Protein AF-0000000076868049 (afdb_homodimer)

InterPro domains:
  IPR003154 S1/P1 nuclease [PF02265] (2-146)
  IPR003154 S1/P1 nuclease [PTHR33146] (1-145)
  IPR003154 S1/P1 nuclease [cd11010] (1-143)
  IPR008947 Phospholipase C/P1 nuclease domain superfamily [G3DSA:1.10.575.10] (1-148)
  IPR008947 Phospholipase C/P1 nuclease domain superfamily [SSF48537] (2-146)

Foldseek 3Di:
DVVVVLVVCVVCVVVPVVVPPDDPVVVVVSVVVVLVQLLQCLNVHDPPCPSQQVQWEAEVPDTDTLNCCVVPVLVCVCCVPPPVVDVVVVVVVVVCCCCPHPVVPCVVQVVDPDSVCSVVVVSVVSSVVSVVPSCPPGGRYYYDYSPDPPPDDDD/DVVVVLVVCVVCVVVPVVVVPDDPVVVVVSVVVVLVQLLQCLNVHDPPCPSFQVQWEAEVPHTDTLNCCVVPVLVCVCCCPPPVVDVVVVVVVVVCCCCPHPVVPCVVQVVDPDSVCSVVVVSVVSSVVSVVPSCPPGGRYYYDYSPDPPPDDDD

Nearest PDB structures (foldseek):
  4jdg-assembly1_A  TM=6.218E-01  e=7.311E-15  Solanum lycopersicum
  3sng-assembly1_A  TM=6.279E-01  e=4.151E-14  Solanum lycopersicum
  3w52-assembly1_A  TM=6.385E-01  e=6.178E-11  Arabidopsis thaliana
  4cxv-assembly2_B  TM=6.343E-01  e=5.480E-11  Arabidopsis thaliana
  4cxv-assembly1_A  TM=6.305E-01  e=8.848E-11  Arabidopsis thaliana

Structure (mmCIF, N/CA/C/O backbone):
data_AF-0000000076868049-model_v1
#
loop_
_entity.id
_entity.type
_entity.pdbx_description
1 polymer 'Aspergillus nuclease S1'
#
loop_
_atom_site.group_PDB
_atom_site.id
_atom_site.type_symbol
_atom_site.label_atom_id
_atom_site.label_alt_id
_atom_site.label_comp_id
_atom_site.label_asym_id
_atom_site.label_entity_id
_atom_site.label_seq_id
_atom_site.pdbx_PDB_ins_code
_atom_site.Cartn_x
_atom_site.Cartn_y
_atom_site.Cartn_z
_atom_site.occupancy
_atom_site.B_iso_or_equiv
_atom_site.auth_seq_id
_atom_site.auth_comp_id
_atom_site.auth_asym_id
_atom_site.auth_atom_id
_atom_site.pdbx_PDB_model_num
ATOM 1 N N . GLY A 1 1 ? 1.698 -14.812 -15.391 1 77.38 1 GLY A N 1
ATOM 2 C CA . GLY A 1 1 ? 1.196 -13.453 -15.312 1 77.38 1 GLY A CA 1
ATOM 3 C C . GLY A 1 1 ? 1.756 -12.68 -14.133 1 77.38 1 GLY A C 1
ATOM 4 O O . GLY A 1 1 ? 2.658 -13.156 -13.438 1 77.38 1 GLY A O 1
ATOM 5 N N . ALA A 1 2 ? 1.356 -11.445 -14.039 1 80.62 2 ALA A N 1
ATOM 6 C CA . ALA A 1 2 ? 1.911 -10.516 -13.055 1 80.62 2 ALA A CA 1
ATOM 7 C C . ALA A 1 2 ? 1.686 -11.023 -11.633 1 80.62 2 ALA A C 1
ATOM 9 O O . ALA A 1 2 ? 2.572 -10.922 -10.789 1 80.62 2 ALA A O 1
ATOM 10 N N . VAL A 1 3 ? 0.574 -11.672 -11.445 1 86.12 3 VAL A N 1
ATOM 11 C CA . VAL A 1 3 ? 0.254 -12.172 -10.109 1 86.12 3 VAL A CA 1
ATOM 12 C C . VAL A 1 3 ? 1.229 -13.281 -9.727 1 86.12 3 VAL A C 1
ATOM 14 O O . VAL A 1 3 ? 1.782 -13.273 -8.625 1 86.12 3 VAL A O 1
ATOM 17 N N . ALA A 1 4 ? 1.391 -14.188 -10.609 1 83.88 4 ALA A N 1
ATOM 18 C CA . ALA A 1 4 ? 2.322 -15.281 -10.344 1 83.88 4 ALA A CA 1
ATOM 19 C C . ALA A 1 4 ? 3.738 -14.758 -10.125 1 83.88 4 ALA A C 1
ATOM 21 O O . ALA A 1 4 ? 4.441 -15.211 -9.219 1 83.88 4 ALA A O 1
ATOM 22 N N . ASN A 1 5 ? 4.129 -13.773 -10.938 1 80.94 5 ASN A N 1
ATOM 23 C CA . ASN A 1 5 ? 5.457 -13.188 -10.82 1 80.94 5 ASN A CA 1
ATOM 24 C C . ASN A 1 5 ? 5.652 -12.492 -9.477 1 80.94 5 ASN A C 1
ATOM 26 O O . ASN A 1 5 ? 6.688 -12.664 -8.828 1 80.94 5 ASN A O 1
ATOM 30 N N . PHE A 1 6 ? 4.664 -11.75 -9.039 1 84.25 6 PHE A N 1
ATOM 31 C CA . PHE A 1 6 ? 4.73 -11.055 -7.758 1 84.25 6 PHE A CA 1
ATOM 32 C C . PHE A 1 6 ? 4.777 -12.047 -6.602 1 84.25 6 PHE A C 1
ATOM 34 O O . PHE A 1 6 ? 5.531 -11.859 -5.645 1 84.25 6 PHE A O 1
ATOM 41 N N . THR A 1 7 ? 3.939 -13.047 -6.695 1 83.62 7 THR A N 1
ATOM 42 C CA . THR A 1 7 ? 3.93 -14.062 -5.648 1 83.62 7 THR A CA 1
ATOM 43 C C . THR A 1 7 ? 5.301 -14.727 -5.527 1 83.62 7 THR A C 1
ATOM 45 O O . THR A 1 7 ? 5.832 -14.859 -4.426 1 83.62 7 THR A O 1
ATOM 48 N N . SER A 1 8 ? 5.883 -15.039 -6.66 1 82.19 8 SER A N 1
ATOM 49 C CA . SER A 1 8 ? 7.199 -15.672 -6.68 1 82.19 8 SER A CA 1
ATOM 50 C C . SER A 1 8 ? 8.266 -14.75 -6.102 1 82.19 8 SER A C 1
ATOM 52 O O . SER A 1 8 ? 9.125 -15.195 -5.328 1 82.19 8 SER A O 1
ATOM 54 N N . GLN A 1 9 ? 8.211 -13.477 -6.445 1 79.06 9 GLN A N 1
ATOM 55 C CA . GLN A 1 9 ? 9.188 -12.516 -5.953 1 79.06 9 GLN A CA 1
ATOM 56 C C . GLN A 1 9 ? 9.102 -12.383 -4.434 1 79.06 9 GLN A C 1
ATOM 58 O O . GLN A 1 9 ? 10.133 -12.336 -3.754 1 79.06 9 GLN A O 1
ATOM 63 N N . LEU A 1 10 ? 7.91 -12.305 -3.953 1 80.19 10 LEU A N 1
ATOM 64 C CA . LEU A 1 10 ? 7.75 -12.172 -2.51 1 80.19 10 LEU A CA 1
ATOM 65 C C . LEU A 1 10 ? 8.172 -13.445 -1.792 1 80.19 10 LEU A C 1
ATOM 67 O O . LEU A 1 10 ? 8.766 -13.391 -0.715 1 80.19 10 LEU A O 1
ATOM 71 N N . MET A 1 11 ? 7.938 -14.547 -2.43 1 80.19 11 MET A N 1
ATOM 72 C CA . MET A 1 11 ? 8.305 -15.836 -1.848 1 80.19 11 MET A CA 1
ATOM 73 C C . MET A 1 11 ? 9.828 -15.984 -1.777 1 80.19 11 MET A C 1
ATOM 75 O O . MET A 1 11 ? 10.352 -16.609 -0.86 1 80.19 11 MET A O 1
ATOM 79 N N . HIS A 1 12 ? 10.57 -15.227 -2.688 1 74.56 12 HIS A N 1
ATOM 80 C CA . HIS A 1 12 ? 12.008 -15.422 -2.797 1 74.56 12 HIS A CA 1
ATOM 81 C C . HIS A 1 12 ? 12.766 -14.125 -2.506 1 74.56 12 HIS A C 1
ATOM 83 O O . HIS A 1 12 ? 13.891 -13.938 -2.979 1 74.56 12 HIS A O 1
ATOM 89 N N . TYR A 1 13 ? 12.062 -13.227 -1.903 1 70.19 13 TYR A N 1
ATOM 90 C CA . TYR A 1 13 ? 12.609 -11.883 -1.758 1 70.19 13 TYR A CA 1
ATOM 91 C C . TYR A 1 13 ? 13.891 -11.906 -0.933 1 70.19 13 TYR A C 1
ATOM 93 O O . TYR A 1 13 ? 14.711 -10.984 -1.026 1 70.19 13 TYR A O 1
ATOM 101 N N . LYS A 1 14 ? 14.148 -12.867 -0.088 1 62.66 14 LYS A N 1
ATOM 102 C CA . LYS A 1 14 ? 15.367 -13.008 0.699 1 62.66 14 LYS A CA 1
ATOM 103 C C . LYS A 1 14 ? 16.562 -13.328 -0.194 1 62.66 14 LYS A C 1
ATOM 105 O O . LYS A 1 14 ? 17.719 -13.109 0.195 1 62.66 14 LYS A O 1
ATOM 110 N N . GLN A 1 15 ? 16.234 -14.07 -1.176 1 59.06 15 GLN A N 1
ATOM 111 C CA . GLN A 1 15 ? 17.328 -14.508 -2.029 1 59.06 15 GLN A CA 1
ATOM 112 C C . GLN A 1 15 ? 17.859 -13.352 -2.871 1 59.06 15 GLN A C 1
ATOM 114 O O . GLN A 1 15 ? 18.953 -13.438 -3.438 1 59.06 15 GLN A O 1
ATOM 119 N N . GLY A 1 16 ? 17.844 -12.203 -2.291 1 48.66 16 GLY A N 1
ATOM 120 C CA . GLY A 1 16 ? 18.312 -11.102 -3.107 1 48.66 16 GLY A CA 1
ATOM 121 C C . GLY A 1 16 ? 17.844 -11.172 -4.547 1 48.66 16 GLY A C 1
ATOM 122 O O . GLY A 1 16 ? 17.438 -12.234 -5.02 1 48.66 16 GLY A O 1
ATOM 123 N N . SER A 1 17 ? 17.031 -10.258 -4.945 1 46.34 17 SER A N 1
ATOM 124 C CA . SER A 1 17 ? 16.797 -10.352 -6.383 1 46.34 17 SER A CA 1
ATOM 125 C C . SER A 1 17 ? 18.047 -10.867 -7.109 1 46.34 17 SER A C 1
ATOM 127 O O . SER A 1 17 ? 18.891 -10.078 -7.535 1 46.34 17 SER A O 1
ATOM 129 N N . ALA A 1 18 ? 18.75 -11.656 -6.438 1 40.5 18 ALA A N 1
ATOM 130 C CA . ALA A 1 18 ? 19.844 -12.148 -7.277 1 40.5 18 ALA A CA 1
ATOM 131 C C . ALA A 1 18 ? 19.359 -12.461 -8.688 1 40.5 18 ALA A C 1
ATOM 133 O O . ALA A 1 18 ? 20.156 -12.664 -9.602 1 40.5 18 ALA A O 1
ATOM 134 N N . ASP A 1 19 ? 18.156 -12.898 -8.602 1 44.03 19 ASP A N 1
ATOM 135 C CA . ASP A 1 19 ? 17.844 -13.133 -10.008 1 44.03 19 ASP A CA 1
ATOM 136 C C . ASP A 1 19 ? 17.797 -11.82 -10.781 1 44.03 19 ASP A C 1
ATOM 138 O O . ASP A 1 19 ? 16.984 -10.938 -10.477 1 44.03 19 ASP A O 1
ATOM 142 N N . ARG A 1 20 ? 18.969 -11.391 -11.086 1 47.56 20 ARG A N 1
ATOM 143 C CA . ARG A 1 20 ? 19.328 -10.344 -12.031 1 47.56 20 ARG A CA 1
ATOM 144 C C . ARG A 1 20 ? 18.188 -10.086 -13.008 1 47.56 20 ARG A C 1
ATOM 146 O O . ARG A 1 20 ? 18.25 -9.164 -13.828 1 47.56 20 ARG A O 1
ATOM 153 N N . LYS A 1 21 ? 17.219 -11.078 -12.969 1 51.47 21 LYS A N 1
ATOM 154 C CA . LYS A 1 21 ? 16.312 -10.922 -14.109 1 51.47 21 LYS A CA 1
ATOM 155 C C . LYS A 1 21 ? 15.391 -9.727 -13.93 1 51.47 21 LYS A C 1
ATOM 157 O O . LYS A 1 21 ? 14.898 -9.156 -14.906 1 51.47 21 LYS A O 1
ATOM 162 N N . TYR A 1 22 ? 15.219 -9.227 -12.516 1 56.88 22 TYR A N 1
ATOM 163 C CA . TYR A 1 22 ? 14.391 -8.031 -12.453 1 56.88 22 TYR A CA 1
ATOM 164 C C . TYR A 1 22 ? 15.258 -6.773 -12.406 1 56.88 22 TYR A C 1
ATOM 166 O O . TYR A 1 22 ? 16.328 -6.773 -11.805 1 56.88 22 TYR A O 1
ATOM 174 N N . ASN A 1 23 ? 14.797 -5.922 -13.227 1 70.81 23 ASN A N 1
ATOM 175 C CA . ASN A 1 23 ? 15.484 -4.637 -13.195 1 70.81 23 ASN A CA 1
ATOM 176 C C . ASN A 1 23 ? 15.078 -3.811 -11.984 1 70.81 23 ASN A C 1
ATOM 178 O O . ASN A 1 23 ? 14.211 -4.223 -11.211 1 70.81 23 ASN A O 1
ATOM 182 N N . LEU A 1 24 ? 15.758 -2.865 -11.641 1 72 24 LEU A N 1
ATOM 183 C CA . LEU A 1 24 ? 15.602 -1.993 -10.477 1 72 24 LEU A CA 1
ATOM 184 C C . LEU A 1 24 ? 14.188 -1.438 -10.406 1 72 24 LEU A C 1
ATOM 186 O O . LEU A 1 24 ? 13.609 -1.323 -9.32 1 72 24 LEU A O 1
ATOM 190 N N . THR A 1 25 ? 13.602 -1.256 -11.523 1 79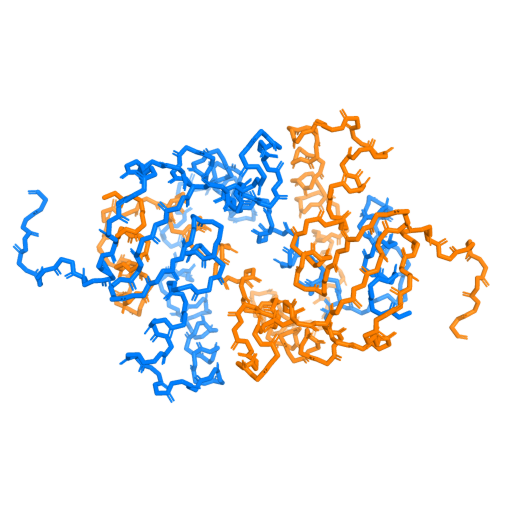.62 25 THR A N 1
ATOM 191 C CA . THR A 1 25 ? 12.234 -0.75 -11.586 1 79.62 25 THR A CA 1
ATOM 192 C C . THR A 1 25 ? 11.25 -1.779 -11.031 1 79.62 25 THR A C 1
ATOM 194 O O . THR A 1 25 ? 10.391 -1.446 -10.211 1 79.62 25 THR A O 1
ATOM 197 N N . GLU A 1 26 ? 11.445 -3.029 -11.383 1 80.94 26 GLU A N 1
ATOM 198 C CA . GLU A 1 26 ? 10.562 -4.094 -10.914 1 80.94 26 GLU A CA 1
ATOM 199 C C . GLU A 1 26 ? 10.766 -4.359 -9.422 1 80.94 26 GLU A C 1
ATOM 201 O O . GLU A 1 26 ? 9.805 -4.586 -8.688 1 80.94 26 GLU A O 1
ATOM 206 N N . ALA A 1 27 ? 11.984 -4.305 -9.062 1 76.62 27 ALA A N 1
ATOM 207 C CA . ALA A 1 27 ? 12.281 -4.512 -7.648 1 76.62 27 ALA A CA 1
ATOM 208 C C . ALA A 1 27 ? 11.625 -3.439 -6.785 1 76.62 27 ALA A C 1
ATOM 210 O O . ALA A 1 27 ? 11.047 -3.744 -5.738 1 76.62 27 ALA A O 1
ATOM 211 N N . LEU A 1 28 ? 11.672 -2.219 -7.199 1 79.88 28 LEU A N 1
ATOM 212 C CA . LEU A 1 28 ? 11.102 -1.124 -6.422 1 79.88 28 LEU A CA 1
ATOM 213 C C . LEU A 1 28 ? 9.578 -1.155 -6.484 1 79.88 28 LEU A C 1
ATOM 215 O O . LEU A 1 28 ? 8.906 -0.769 -5.523 1 79.88 28 LEU A O 1
ATOM 219 N N . LEU A 1 29 ? 9.078 -1.67 -7.59 1 85.19 29 LEU A N 1
ATOM 220 C CA . LEU A 1 29 ? 7.645 -1.909 -7.668 1 85.19 29 LEU A CA 1
ATOM 221 C C . LEU A 1 29 ? 7.199 -2.902 -6.598 1 85.19 29 LEU A C 1
ATOM 223 O O . LEU A 1 29 ? 6.262 -2.633 -5.848 1 85.19 29 LEU A O 1
ATOM 227 N N . PHE A 1 30 ? 7.891 -3.984 -6.539 1 83.19 30 PHE A N 1
ATOM 228 C CA . PHE A 1 30 ? 7.574 -5.031 -5.574 1 83.19 30 PHE A CA 1
ATOM 229 C C . PHE A 1 30 ? 7.719 -4.512 -4.148 1 83.19 30 PHE A C 1
ATOM 231 O O . PHE A 1 30 ? 6.82 -4.688 -3.324 1 83.19 30 PHE A O 1
ATOM 238 N N . LEU A 1 31 ? 8.805 -3.873 -3.908 1 80.62 31 LEU A N 1
ATOM 239 C CA . LEU A 1 31 ? 9.078 -3.361 -2.57 1 80.62 31 LEU A CA 1
ATOM 240 C C . LEU A 1 31 ? 8.031 -2.334 -2.156 1 80.62 31 LEU A C 1
ATOM 242 O O . LEU A 1 31 ? 7.508 -2.389 -1.04 1 80.62 31 LEU A O 1
ATOM 246 N N . SER A 1 32 ? 7.684 -1.418 -3.01 1 85.56 32 SER A N 1
ATOM 247 C CA . SER A 1 32 ? 6.715 -0.374 -2.691 1 85.56 32 SER A CA 1
ATOM 248 C C . SER A 1 32 ? 5.34 -0.966 -2.395 1 85.56 32 SER A C 1
ATOM 250 O O . SER A 1 32 ? 4.664 -0.535 -1.46 1 85.56 32 SER A O 1
ATOM 252 N N . HIS A 1 33 ? 4.961 -1.926 -3.168 1 90 33 HIS A N 1
ATOM 253 C CA . HIS A 1 33 ? 3.664 -2.555 -2.943 1 90 33 HIS A CA 1
ATOM 254 C C . HIS A 1 33 ? 3.621 -3.262 -1.594 1 90 33 HIS A C 1
ATOM 256 O O . HIS A 1 33 ? 2.691 -3.059 -0.811 1 90 33 HIS A O 1
ATOM 262 N N . PHE A 1 34 ? 4.602 -4.02 -1.271 1 87.06 34 PHE A N 1
ATOM 263 C CA . PHE A 1 34 ? 4.559 -4.84 -0.064 1 87.06 34 PHE A CA 1
ATOM 264 C C . PHE A 1 34 ? 4.766 -3.982 1.179 1 87.06 34 PHE A C 1
ATOM 266 O O . PHE A 1 34 ? 4.195 -4.266 2.236 1 87.06 34 PHE A O 1
ATOM 273 N N . MET A 1 35 ? 5.582 -2.914 1.033 1 85.44 35 MET A N 1
ATOM 274 C CA . MET A 1 35 ? 5.664 -1.947 2.123 1 85.44 35 MET A CA 1
ATOM 275 C C . MET A 1 35 ? 4.305 -1.311 2.387 1 85.44 35 MET A C 1
ATOM 277 O O . MET A 1 35 ? 3.936 -1.077 3.539 1 85.44 35 MET A O 1
ATOM 281 N N . GLY A 1 36 ? 3.633 -1 1.347 1 91.75 36 GLY A N 1
ATOM 282 C CA . GLY A 1 36 ? 2.273 -0.501 1.493 1 91.75 36 GLY A CA 1
ATOM 283 C C . GLY A 1 36 ? 1.357 -1.47 2.217 1 91.75 36 GLY A C 1
ATOM 284 O O . GLY A 1 36 ? 0.592 -1.069 3.096 1 91.75 36 GLY A O 1
ATOM 285 N N . ASP A 1 37 ? 1.435 -2.744 1.841 1 93 37 ASP A N 1
ATOM 286 C CA . ASP A 1 37 ? 0.602 -3.762 2.473 1 93 37 ASP A CA 1
ATOM 287 C C . ASP A 1 37 ? 0.896 -3.859 3.969 1 93 37 ASP A C 1
ATOM 289 O O . ASP A 1 37 ? -0.024 -3.967 4.781 1 93 37 ASP A O 1
ATOM 293 N N . ILE A 1 38 ? 2.107 -3.791 4.359 1 88.56 38 ILE A N 1
ATOM 294 C CA . ILE A 1 38 ? 2.521 -3.949 5.75 1 88.56 38 ILE A CA 1
ATOM 295 C C . ILE A 1 38 ? 2.053 -2.748 6.566 1 88.56 38 ILE A C 1
ATOM 297 O O . ILE A 1 38 ? 1.783 -2.871 7.766 1 88.56 38 ILE A O 1
ATOM 301 N N . HIS A 1 39 ? 1.932 -1.628 5.941 1 91.69 39 HIS A N 1
ATOM 302 C CA . HIS A 1 39 ? 1.493 -0.42 6.629 1 91.69 39 HIS A CA 1
ATOM 303 C C . HIS A 1 39 ? -0.025 -0.278 6.582 1 91.69 39 HIS A C 1
ATOM 305 O O . HIS A 1 39 ? -0.572 0.733 7.023 1 91.69 39 HIS A O 1
ATOM 311 N N . GLN A 1 40 ? -0.687 -1.251 5.996 1 93.75 40 GLN A N 1
ATOM 312 C CA . GLN A 1 40 ? -2.143 -1.355 6 1 93.75 40 GLN A CA 1
ATOM 313 C C . GLN A 1 40 ? -2.604 -2.6 6.754 1 93.75 40 GLN A C 1
ATOM 315 O O . GLN A 1 40 ? -2.797 -3.658 6.152 1 93.75 40 GLN A O 1
ATOM 320 N N . PRO A 1 41 ? -2.928 -2.477 8.039 1 91 41 PRO A N 1
ATOM 321 C CA . PRO A 1 41 ? -3.215 -3.65 8.867 1 91 41 PRO A CA 1
ATOM 322 C C . PRO A 1 41 ? -4.391 -4.473 8.336 1 91 41 PRO A C 1
ATOM 324 O O . PRO A 1 41 ? -4.449 -5.684 8.562 1 91 41 PRO A O 1
ATOM 327 N N . MET A 1 42 ? -5.234 -3.924 7.59 1 94.44 42 MET A N 1
ATOM 328 C CA . MET A 1 42 ? -6.375 -4.66 7.062 1 94.44 42 MET A CA 1
ATOM 329 C C . MET A 1 42 ? -5.938 -5.645 5.984 1 94.44 42 MET A C 1
ATOM 331 O O . MET A 1 42 ? -6.688 -6.555 5.629 1 94.44 42 MET A O 1
ATOM 335 N N . HIS A 1 43 ? -4.781 -5.438 5.43 1 95.62 43 HIS A N 1
ATOM 336 C CA . HIS A 1 43 ? -4.27 -6.375 4.438 1 95.62 43 HIS A CA 1
ATOM 337 C C . HIS A 1 43 ? -3.619 -7.586 5.102 1 95.62 43 HIS A C 1
ATOM 339 O O . HIS A 1 43 ? -3.641 -8.688 4.551 1 95.62 43 HIS A O 1
ATOM 345 N N . VAL A 1 44 ? -3.045 -7.367 6.234 1 89.5 44 VAL A N 1
ATOM 346 C CA . VAL A 1 44 ? -2.211 -8.406 6.82 1 89.5 44 VAL A CA 1
ATOM 347 C C . VAL A 1 44 ? -2.77 -8.812 8.188 1 89.5 44 VAL A C 1
ATOM 349 O O . VAL A 1 44 ? -2.246 -9.719 8.836 1 89.5 44 VAL A O 1
ATOM 352 N N . GLY A 1 45 ? -3.598 -8.094 8.727 1 74.38 45 GLY A N 1
ATOM 353 C CA . GLY A 1 45 ? -4.082 -8.242 10.086 1 74.38 45 GLY A CA 1
ATOM 354 C C . GLY A 1 45 ? -5.09 -9.367 10.242 1 74.38 45 GLY A C 1
ATOM 355 O O . GLY A 1 45 ? -5.02 -10.375 9.539 1 74.38 45 GLY A O 1
ATOM 356 N N . PHE A 1 46 ? -6.07 -9.078 11.188 1 66.06 46 PHE A N 1
ATOM 357 C CA . PHE A 1 46 ? -7.031 -9.969 11.836 1 66.06 46 PHE A CA 1
ATOM 358 C C . PHE A 1 46 ? -8.031 -10.516 10.82 1 66.06 46 PHE A C 1
ATOM 360 O O . PHE A 1 46 ? -8.602 -9.758 10.039 1 66.06 46 PHE A O 1
ATOM 367 N N . THR A 1 47 ? -7.957 -11.727 10.867 1 74.5 47 THR A N 1
ATOM 368 C CA . THR A 1 47 ? -8.867 -12.43 9.969 1 74.5 47 THR A CA 1
ATOM 369 C C . THR A 1 47 ? -10.289 -12.43 10.531 1 74.5 47 THR A C 1
ATOM 371 O O . THR A 1 47 ? -11.258 -12.578 9.781 1 74.5 47 THR A O 1
ATOM 374 N N . SER A 1 48 ? -10.438 -12.062 11.758 1 85.88 48 SER A N 1
ATOM 375 C CA . SER A 1 48 ? -11.742 -12.18 12.406 1 85.88 48 SER A CA 1
ATOM 376 C C . SER A 1 48 ? -12.742 -11.195 11.82 1 85.88 48 SER A C 1
ATOM 378 O O . SER A 1 48 ? -13.93 -11.5 11.703 1 85.88 48 SER A O 1
ATOM 380 N N . ASP A 1 49 ? -12.383 -10.086 11.43 1 91 49 ASP A N 1
ATOM 381 C CA . ASP A 1 49 ? -13.281 -9.102 10.844 1 91 49 ASP A CA 1
ATOM 382 C C . ASP A 1 49 ? -13.117 -9.031 9.328 1 91 49 ASP A C 1
ATOM 384 O O . ASP A 1 49 ? -13.508 -8.055 8.695 1 91 49 ASP A O 1
ATOM 388 N N . MET A 1 50 ? -12.477 -10.047 8.805 1 90.44 50 MET A N 1
ATOM 389 C CA . MET A 1 50 ? -12.242 -10.156 7.367 1 90.44 50 MET A CA 1
ATOM 390 C C . MET A 1 50 ? -11.406 -8.984 6.859 1 90.44 50 MET A C 1
ATOM 392 O O . MET A 1 50 ? -11.742 -8.367 5.848 1 90.44 50 MET A O 1
ATOM 396 N N . GLY A 1 51 ? -10.398 -8.57 7.66 1 92.31 51 GLY A N 1
ATOM 397 C CA . GLY A 1 51 ? -9.531 -7.465 7.281 1 92.31 51 GLY A CA 1
ATOM 398 C C . GLY A 1 51 ? -10.242 -6.125 7.273 1 92.31 51 GLY A C 1
ATOM 399 O O . GLY A 1 51 ? -10.008 -5.297 6.387 1 92.31 51 GLY A O 1
ATOM 400 N N . GLY A 1 52 ? -11.25 -5.949 8.164 1 94.62 52 GLY A N 1
ATOM 401 C CA . GLY A 1 52 ? -11.977 -4.695 8.242 1 94.62 52 GLY A CA 1
ATOM 402 C C . GLY A 1 52 ? -13.188 -4.645 7.332 1 94.62 52 GLY A C 1
ATOM 403 O O . GLY A 1 52 ? -13.938 -3.672 7.348 1 94.62 52 GLY A O 1
ATOM 404 N N . ASN A 1 53 ? -13.359 -5.707 6.469 1 94.81 53 ASN A N 1
ATOM 405 C CA . ASN A 1 53 ? -14.477 -5.715 5.531 1 94.81 53 ASN A CA 1
ATOM 406 C C . ASN A 1 53 ? -15.812 -5.824 6.258 1 94.81 53 ASN A C 1
ATOM 408 O O . ASN A 1 53 ? -16.859 -5.453 5.711 1 94.81 53 ASN A O 1
ATOM 412 N N . SER A 1 54 ? -15.812 -6.352 7.48 1 95.56 54 SER A N 1
ATOM 413 C CA . SER A 1 54 ? -17.062 -6.531 8.219 1 95.56 54 SER A CA 1
ATOM 414 C C . SER A 1 54 ? -17.344 -5.336 9.125 1 95.56 54 SER A C 1
ATOM 416 O O . SER A 1 54 ? -18.344 -5.32 9.852 1 95.56 54 SER A O 1
ATOM 418 N N . VAL A 1 55 ? -16.469 -4.395 9.195 1 95.81 55 VAL A N 1
ATOM 419 C CA . VAL A 1 55 ? -16.703 -3.139 9.898 1 95.81 55 VAL A CA 1
ATOM 420 C C . VAL A 1 55 ? -17.391 -2.146 8.961 1 95.81 55 VAL A C 1
ATOM 422 O O . VAL A 1 55 ? -16.719 -1.426 8.211 1 95.81 55 VAL A O 1
ATOM 425 N N . ASN A 1 56 ? -18.75 -2.17 9.07 1 97.62 56 ASN A N 1
ATOM 426 C CA . ASN A 1 56 ? -19.562 -1.356 8.164 1 97.62 56 ASN A CA 1
ATOM 427 C C . ASN A 1 56 ? -19.516 0.121 8.547 1 97.62 56 ASN A C 1
ATOM 429 O O . ASN A 1 56 ? -19.672 0.469 9.719 1 97.62 56 ASN A O 1
ATOM 433 N N . LEU A 1 57 ? -19.203 0.941 7.551 1 97 57 LEU A N 1
ATOM 434 C CA . LEU A 1 57 ? -19.109 2.385 7.727 1 97 57 LEU A CA 1
ATOM 435 C C . LEU A 1 57 ? -19.844 3.123 6.613 1 97 57 LEU A C 1
ATOM 437 O O . LEU A 1 57 ? -20.312 2.502 5.652 1 97 57 LEU A O 1
ATOM 441 N N . ARG A 1 58 ? -20.062 4.324 6.828 1 96.31 58 ARG A N 1
ATOM 442 C CA . ARG A 1 58 ? -20.453 5.258 5.777 1 96.31 58 ARG A CA 1
ATOM 443 C C . ARG A 1 58 ? -19.375 6.297 5.523 1 96.31 58 ARG A C 1
ATOM 445 O O . ARG A 1 58 ? -18.797 6.84 6.465 1 96.31 58 ARG A O 1
ATOM 452 N N . TRP A 1 59 ? -19 6.406 4.352 1 95.56 59 TRP A N 1
ATOM 453 C CA . TRP A 1 59 ? -18.125 7.477 3.9 1 95.56 59 TRP A CA 1
ATOM 454 C C . TRP A 1 59 ? -18.922 8.602 3.242 1 95.56 59 TRP A C 1
ATOM 456 O O . TRP A 1 59 ? -19.375 8.461 2.105 1 95.56 59 TRP A O 1
ATOM 466 N N . PHE A 1 60 ? -19.125 9.695 3.951 1 92.5 60 PHE A N 1
ATOM 467 C CA . PHE A 1 60 ? -20.094 10.734 3.592 1 92.5 60 PHE A CA 1
ATOM 468 C C . PHE A 1 60 ? -21.484 10.141 3.418 1 92.5 60 PHE A C 1
ATOM 470 O O . PHE A 1 60 ? -22.047 9.594 4.367 1 92.5 60 PHE A O 1
ATOM 477 N N . LYS A 1 61 ? -21.922 10.078 2.205 1 92.62 61 LYS A N 1
ATOM 478 C CA . LYS A 1 61 ? -23.328 9.727 2.014 1 92.62 61 LYS A CA 1
ATOM 479 C C . LYS A 1 61 ? -23.469 8.305 1.464 1 92.62 61 LYS A C 1
ATOM 481 O O . LYS A 1 61 ? -24.578 7.84 1.203 1 92.62 61 LYS A O 1
ATOM 486 N N . HIS A 1 62 ? -22.359 7.602 1.322 1 93.5 62 HIS A N 1
ATOM 487 C CA . HIS A 1 62 ? -22.516 6.27 0.753 1 93.5 62 HIS A CA 1
ATOM 488 C C . HIS A 1 62 ? -21.938 5.203 1.672 1 93.5 62 HIS A C 1
ATOM 490 O O . HIS A 1 62 ? -21.062 5.496 2.504 1 93.5 62 HIS A O 1
ATOM 496 N N . LYS A 1 63 ? -22.469 3.971 1.468 1 96.44 63 LYS A N 1
ATOM 497 C CA . LYS A 1 63 ? -22.031 2.824 2.258 1 96.44 63 LYS A CA 1
ATOM 498 C C . LYS A 1 63 ? -20.609 2.402 1.875 1 96.44 63 LYS A C 1
ATOM 500 O O . LYS A 1 63 ? -20.25 2.416 0.696 1 96.44 63 LYS A O 1
ATOM 505 N N . SER A 1 64 ? -19.875 2.061 2.947 1 96.12 64 SER A N 1
ATOM 506 C CA . SER A 1 64 ? -18.516 1.548 2.803 1 96.12 64 SER A CA 1
ATOM 507 C C . SER A 1 64 ? -18.141 0.629 3.963 1 96.12 64 SER A C 1
ATOM 509 O O . SER A 1 64 ? -19.016 0.101 4.648 1 96.12 64 SER A O 1
ATOM 511 N N . ASN A 1 65 ? -16.969 0.22 4.078 1 96.44 65 ASN A N 1
ATOM 512 C CA . ASN A 1 65 ? -16.406 -0.517 5.211 1 96.44 65 ASN A CA 1
ATOM 513 C C . ASN A 1 65 ? -14.977 -0.092 5.508 1 96.44 65 ASN A C 1
ATOM 515 O O . ASN A 1 65 ? -14.375 0.671 4.746 1 96.44 65 ASN A O 1
ATOM 519 N N . LEU A 1 66 ? -14.492 -0.479 6.605 1 95.88 66 LEU A N 1
ATOM 520 C CA . LEU A 1 66 ? -13.211 0.017 7.09 1 95.88 66 LEU A CA 1
ATOM 521 C C . LEU A 1 66 ? -12.094 -0.303 6.102 1 95.88 66 LEU A C 1
ATOM 523 O O . LEU A 1 66 ? -11.227 0.532 5.852 1 95.88 66 LEU A O 1
ATOM 527 N N . HIS A 1 67 ? -12.055 -1.503 5.508 1 96.62 67 HIS A N 1
ATOM 528 C CA . HIS A 1 67 ? -11.055 -1.879 4.516 1 96.62 67 HIS A CA 1
ATOM 529 C C . HIS A 1 67 ? -11.078 -0.938 3.318 1 96.62 67 HIS A C 1
ATOM 531 O O . HIS A 1 67 ? -10.055 -0.375 2.938 1 96.62 67 HIS A O 1
ATOM 537 N N . HIS A 1 68 ? -12.25 -0.666 2.814 1 95.75 68 HIS A N 1
ATOM 538 C CA . HIS A 1 68 ? -12.422 0.174 1.635 1 95.75 68 HIS A CA 1
ATOM 539 C C . HIS A 1 68 ? -12.086 1.63 1.94 1 95.75 68 HIS A C 1
ATOM 541 O O . HIS A 1 68 ? -11.586 2.35 1.075 1 95.75 68 HIS A O 1
ATOM 547 N N . VAL A 1 69 ? -12.383 2.051 3.127 1 95.19 69 VAL A N 1
ATOM 548 C CA . VAL A 1 69 ? -12.047 3.416 3.512 1 95.19 69 VAL A CA 1
ATOM 549 C C . VAL A 1 69 ? -10.547 3.637 3.367 1 95.19 69 VAL A C 1
ATOM 551 O O . VAL A 1 69 ? -10.109 4.59 2.715 1 95.19 69 VAL A O 1
ATOM 554 N N . TRP A 1 70 ? -9.742 2.705 3.875 1 95.25 70 TRP A N 1
ATOM 555 C CA . TRP A 1 70 ? -8.289 2.846 3.842 1 95.25 70 TRP A CA 1
ATOM 556 C C . TRP A 1 70 ? -7.75 2.607 2.436 1 95.25 70 TRP A C 1
ATOM 558 O O . TRP A 1 70 ? -6.797 3.264 2.008 1 95.25 70 TRP A O 1
ATOM 568 N N . ASP A 1 71 ? -8.406 1.773 1.689 1 96.06 71 ASP A N 1
ATOM 569 C CA . ASP A 1 71 ? -7.918 1.39 0.37 1 96.06 71 ASP A CA 1
ATOM 570 C C . ASP A 1 71 ? -8.242 2.459 -0.67 1 96.06 71 ASP A C 1
ATOM 572 O O . ASP A 1 71 ? -7.453 2.711 -1.58 1 96.06 71 ASP A O 1
ATOM 576 N N . ARG A 1 72 ? -9.477 3.016 -0.512 1 94.44 72 ARG A N 1
ATOM 577 C CA . ARG A 1 72 ? -9.969 3.73 -1.687 1 94.44 72 ARG A CA 1
ATOM 578 C C . ARG A 1 72 ? -10.57 5.074 -1.297 1 94.44 72 ARG A C 1
ATOM 580 O O . ARG A 1 72 ? -10.305 6.094 -1.938 1 94.44 72 ARG A O 1
ATOM 587 N N . GLU A 1 73 ? -11.375 5.102 -0.257 1 94.62 73 GLU A N 1
ATOM 588 C CA . GLU A 1 73 ? -12.172 6.293 0.008 1 94.62 73 GLU A CA 1
ATOM 589 C C . GLU A 1 73 ? -11.281 7.512 0.238 1 94.62 73 GLU A C 1
ATOM 591 O O . GLU A 1 73 ? -11.508 8.57 -0.353 1 94.62 73 GLU A O 1
ATOM 596 N N . ILE A 1 74 ? -10.289 7.379 1.038 1 92.44 74 ILE A N 1
ATOM 597 C CA . ILE A 1 74 ? -9.438 8.5 1.408 1 92.44 74 ILE A CA 1
ATOM 598 C C . ILE A 1 74 ? -8.711 9.023 0.172 1 92.44 74 ILE A C 1
ATOM 600 O O . ILE A 1 74 ? -8.82 10.203 -0.171 1 92.44 74 ILE A O 1
ATOM 604 N N . ILE A 1 75 ? -7.988 8.148 -0.524 1 92.12 75 ILE A N 1
ATOM 605 C CA . ILE A 1 75 ? -7.125 8.594 -1.612 1 92.12 75 ILE A CA 1
ATOM 606 C C . ILE A 1 75 ? -7.98 9.094 -2.777 1 92.12 75 ILE A C 1
ATOM 608 O O . ILE A 1 75 ? -7.621 10.062 -3.445 1 92.12 75 ILE A O 1
ATOM 612 N N . LEU A 1 76 ? -9.148 8.484 -3.072 1 92.38 76 LEU A N 1
ATOM 613 C CA . LEU A 1 76 ? -10 8.93 -4.164 1 92.38 76 LEU A CA 1
ATOM 614 C C . LEU A 1 76 ? -10.633 10.281 -3.848 1 92.38 76 LEU A C 1
ATOM 616 O O . LEU A 1 76 ? -10.844 11.094 -4.75 1 92.38 76 LEU A O 1
ATOM 620 N N . THR A 1 77 ? -10.961 10.492 -2.578 1 92.19 77 THR A N 1
ATOM 621 C CA . THR A 1 77 ? -11.461 11.805 -2.176 1 92.19 77 THR A CA 1
ATOM 622 C C . THR A 1 77 ? -10.398 12.875 -2.393 1 92.19 77 THR A C 1
ATOM 624 O O . THR A 1 77 ? -10.688 13.945 -2.943 1 92.19 77 THR A O 1
ATOM 627 N N . VAL A 1 78 ? -9.18 12.617 -2.012 1 89.81 78 VAL A N 1
ATOM 628 C CA . VAL A 1 78 ? -8.102 13.578 -2.174 1 89.81 78 VAL A CA 1
ATOM 629 C C . VAL A 1 78 ? -7.844 13.828 -3.66 1 89.81 78 VAL A C 1
ATOM 631 O O . VAL A 1 78 ? -7.672 14.969 -4.086 1 89.81 78 VAL A O 1
ATOM 634 N N . LEU A 1 79 ? -7.812 12.758 -4.465 1 90.69 79 LEU A N 1
ATOM 635 C CA . LEU A 1 79 ? -7.621 12.883 -5.906 1 90.69 79 LEU A CA 1
ATOM 636 C C . LEU A 1 79 ? -8.711 13.742 -6.527 1 90.69 79 LEU A C 1
ATOM 638 O O . LEU A 1 79 ? -8.422 14.594 -7.379 1 90.69 79 LEU A O 1
ATOM 642 N N . ALA A 1 80 ? -9.898 13.555 -6.113 1 91.62 80 ALA A N 1
ATOM 643 C CA . ALA A 1 80 ? -11.016 14.32 -6.652 1 91.62 80 ALA A CA 1
ATOM 644 C C . ALA A 1 80 ? -10.945 15.781 -6.215 1 91.62 80 ALA A C 1
ATOM 646 O O . ALA A 1 80 ? -11.094 16.688 -7.035 1 91.62 80 ALA A O 1
ATOM 647 N N . GLU A 1 81 ? -10.641 16.078 -5.008 1 91.06 81 GLU A N 1
ATOM 648 C CA . GLU A 1 81 ? -10.727 17.406 -4.43 1 91.06 81 GLU A CA 1
ATOM 649 C C . GLU A 1 81 ? -9.5 18.25 -4.801 1 91.06 81 GLU A C 1
ATOM 651 O O . GLU A 1 81 ? -9.609 19.453 -5.004 1 91.06 81 GLU A O 1
ATOM 656 N N . ARG A 1 82 ? -8.352 17.531 -4.926 1 91.25 82 ARG A N 1
ATOM 657 C CA . ARG A 1 82 ? -7.133 18.328 -5.043 1 91.25 82 ARG A CA 1
ATOM 658 C C . ARG A 1 82 ? -6.527 18.188 -6.438 1 91.25 82 ARG A C 1
ATOM 660 O O . ARG A 1 82 ? -5.754 19.047 -6.867 1 91.25 82 ARG A O 1
ATOM 667 N N . TYR A 1 83 ? -6.93 17.156 -7.129 1 91.5 83 TYR A N 1
ATOM 668 C CA . TYR A 1 83 ? -6.195 16.906 -8.367 1 91.5 83 TYR A CA 1
ATOM 669 C C . TYR A 1 83 ? -7.152 16.688 -9.531 1 91.5 83 TYR A C 1
ATOM 671 O O . TYR A 1 83 ? -6.738 16.266 -10.609 1 91.5 83 TYR A O 1
ATOM 679 N N . GLY A 1 84 ? -8.461 16.922 -9.359 1 92.31 84 GLY A N 1
ATOM 680 C CA . GLY A 1 84 ? -9.43 16.75 -10.43 1 92.31 84 GLY A CA 1
ATOM 681 C C . GLY A 1 84 ? -9.453 15.344 -10.992 1 92.31 84 GLY A C 1
ATOM 682 O O . GLY A 1 84 ? -9.57 15.164 -12.211 1 92.31 84 GLY A O 1
ATOM 683 N N . LYS A 1 85 ? -9.117 14.391 -10.141 1 89.38 85 LYS A N 1
ATOM 684 C CA . LYS A 1 85 ? -9.086 12.977 -10.492 1 89.38 85 LYS A CA 1
ATOM 685 C C . LYS A 1 85 ? -7.945 12.672 -11.461 1 89.38 85 LYS A C 1
ATOM 687 O O . LYS A 1 85 ? -7.996 11.695 -12.203 1 89.38 85 LYS A O 1
ATOM 692 N N . ASP A 1 86 ? -6.902 13.531 -11.461 1 90 86 ASP A N 1
ATOM 693 C CA . ASP A 1 86 ? -5.715 13.375 -12.297 1 90 86 ASP A CA 1
ATOM 694 C C . ASP A 1 86 ? -4.59 12.688 -11.531 1 90 86 ASP A C 1
ATOM 696 O O . ASP A 1 86 ? -3.82 13.344 -10.828 1 90 86 ASP A O 1
ATOM 700 N N . MET A 1 87 ? -4.438 11.414 -11.742 1 82.44 87 MET A N 1
ATOM 701 C CA . MET A 1 87 ? -3.439 10.617 -11.039 1 82.44 87 MET A CA 1
ATOM 702 C C . MET A 1 87 ? -2.029 11.055 -11.406 1 82.44 87 MET A C 1
ATOM 704 O O . MET A 1 87 ? -1.114 10.984 -10.586 1 82.44 87 MET A O 1
ATOM 708 N N . ALA A 1 88 ? -1.872 11.375 -12.648 1 84.06 88 ALA A N 1
ATOM 709 C CA . ALA A 1 88 ? -0.553 11.82 -13.094 1 84.06 88 ALA A CA 1
ATOM 710 C C . ALA A 1 88 ? -0.11 13.07 -12.344 1 84.06 88 ALA A C 1
ATOM 712 O O . ALA A 1 88 ? 1.05 13.18 -11.938 1 84.06 88 ALA A O 1
ATOM 713 N N . ALA A 1 89 ? -1.014 13.992 -12.164 1 88.62 89 ALA A N 1
ATOM 714 C CA . ALA A 1 89 ? -0.717 15.211 -11.414 1 88.62 89 ALA A CA 1
ATOM 715 C C . ALA A 1 89 ? -0.388 14.883 -9.961 1 88.62 89 ALA A C 1
ATOM 717 O O . ALA A 1 89 ? 0.549 15.445 -9.391 1 88.62 89 ALA A O 1
ATOM 718 N N . PHE A 1 90 ? -1.156 13.961 -9.352 1 85.44 90 PHE A N 1
ATOM 719 C CA . PHE A 1 90 ? -0.914 13.539 -7.98 1 85.44 90 PHE A CA 1
ATOM 720 C C . PHE A 1 90 ? 0.464 12.906 -7.844 1 85.44 90 PHE A C 1
ATOM 722 O O . PHE A 1 90 ? 1.227 13.25 -6.938 1 85.44 90 PHE A O 1
ATOM 729 N N . ARG A 1 91 ? 0.75 12.055 -8.719 1 81.69 91 ARG A N 1
ATOM 730 C CA . ARG A 1 91 ? 2.039 11.367 -8.695 1 81.69 91 ARG A CA 1
ATOM 731 C C . ARG A 1 91 ? 3.189 12.359 -8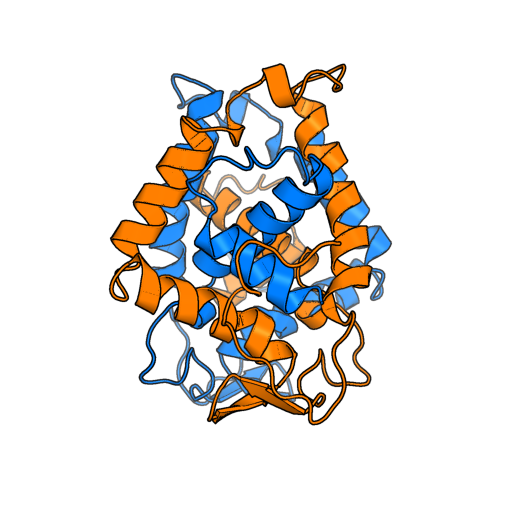.812 1 81.69 91 ARG A C 1
ATOM 733 O O . ARG A 1 91 ? 4.188 12.258 -8.102 1 81.69 91 ARG A O 1
ATOM 740 N N . LYS A 1 92 ? 3.086 13.258 -9.781 1 83.56 92 LYS A N 1
ATOM 741 C CA . LYS A 1 92 ? 4.113 14.273 -9.984 1 83.56 92 LYS A CA 1
ATOM 742 C C . LYS A 1 92 ? 4.34 15.086 -8.711 1 83.56 92 LYS A C 1
ATOM 744 O O . LYS A 1 92 ? 5.48 15.359 -8.336 1 83.56 92 LYS A O 1
ATOM 749 N N . ASP A 1 93 ? 3.32 15.43 -8.133 1 83.56 93 ASP A N 1
ATOM 750 C CA . ASP A 1 93 ? 3.406 16.203 -6.902 1 83.56 93 ASP A CA 1
ATOM 751 C C . ASP A 1 93 ? 4.055 15.391 -5.781 1 83.56 93 ASP A C 1
ATOM 753 O O . ASP A 1 93 ? 4.895 15.906 -5.039 1 83.56 93 ASP A O 1
ATOM 757 N N . LEU A 1 94 ? 3.643 14.195 -5.57 1 78.56 94 LEU A N 1
ATOM 758 C CA . LEU A 1 94 ? 4.223 13.32 -4.562 1 78.56 94 LEU A CA 1
ATOM 759 C C . LEU A 1 94 ? 5.723 13.148 -4.785 1 78.56 94 LEU A C 1
ATOM 761 O O . LEU A 1 94 ? 6.512 13.242 -3.844 1 78.56 94 LEU A O 1
ATOM 765 N N . GLN A 1 95 ? 6.074 12.93 -6.074 1 74.94 95 GLN A N 1
ATOM 766 C CA . GLN A 1 95 ? 7.484 12.797 -6.43 1 74.94 95 GLN A CA 1
ATOM 767 C C . GLN A 1 95 ? 8.258 14.062 -6.07 1 74.94 95 GLN A C 1
ATOM 769 O O . GLN A 1 95 ? 9.367 13.984 -5.539 1 74.94 95 GLN A O 1
ATOM 774 N N . HIS A 1 96 ? 7.68 15.18 -6.383 1 77.25 96 HIS A N 1
ATOM 775 C CA . HIS A 1 96 ? 8.312 16.453 -6.074 1 77.25 96 HIS A CA 1
ATOM 776 C C . HIS A 1 96 ? 8.492 16.625 -4.57 1 77.25 96 HIS A C 1
ATOM 778 O O . HIS A 1 96 ? 9.57 17.03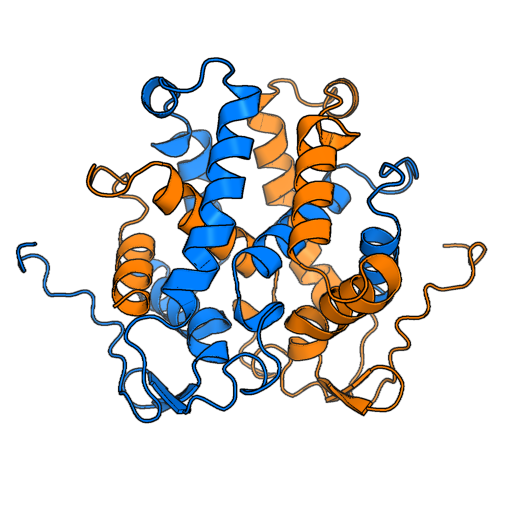1 -4.113 1 77.25 96 HIS A O 1
ATOM 784 N N . ASN A 1 97 ? 7.531 16.266 -3.803 1 72.81 97 ASN A N 1
ATOM 785 C CA . ASN A 1 97 ? 7.586 16.438 -2.354 1 72.81 97 ASN A CA 1
ATOM 786 C C . ASN A 1 97 ? 8.609 15.508 -1.718 1 72.81 97 ASN A C 1
ATOM 788 O O . ASN A 1 97 ? 9.297 15.891 -0.769 1 72.81 97 ASN A O 1
ATOM 792 N N . ILE A 1 98 ? 8.758 14.414 -2.238 1 67.81 98 ILE A N 1
ATOM 793 C CA . ILE A 1 98 ? 9.68 13.422 -1.692 1 67.81 98 ILE A CA 1
ATOM 794 C C . ILE A 1 98 ? 11.117 13.805 -2.041 1 67.81 98 ILE A C 1
ATOM 796 O O . ILE A 1 98 ? 12.031 13.609 -1.24 1 67.81 98 ILE A O 1
ATOM 800 N N . THR A 1 99 ? 11.336 14.414 -3.219 1 67.31 99 THR A N 1
ATOM 801 C CA . THR A 1 99 ? 12.695 14.656 -3.695 1 67.31 99 THR A CA 1
ATOM 802 C C . THR A 1 99 ? 13.164 16.047 -3.314 1 67.31 99 THR A C 1
ATOM 804 O O . THR A 1 99 ? 14.359 16.281 -3.133 1 67.31 99 THR A O 1
ATOM 807 N N . LYS A 1 100 ? 12.273 16.922 -3.289 1 68.12 100 LYS A N 1
ATOM 808 C CA . LYS A 1 100 ? 12.688 18.312 -3.109 1 68.12 100 LYS A CA 1
ATOM 809 C C . LYS A 1 100 ? 11.977 18.953 -1.921 1 68.12 100 LYS A C 1
ATOM 811 O O . LYS A 1 100 ? 12.312 20.062 -1.508 1 68.12 100 LYS A O 1
ATOM 816 N N . GLY A 1 101 ? 11.094 18.25 -1.408 1 61.47 101 GLY A N 1
ATOM 817 C CA . GLY A 1 101 ? 10.297 18.859 -0.355 1 61.47 101 GLY A CA 1
ATOM 818 C C . GLY A 1 101 ? 10.773 18.484 1.039 1 61.47 101 GLY A C 1
ATOM 819 O O . GLY A 1 101 ? 11.961 18.234 1.25 1 61.47 101 GLY A O 1
ATOM 820 N N . SER A 1 102 ? 9.945 18.594 1.962 1 58.12 102 SER A N 1
ATOM 821 C CA . SER A 1 102 ? 10.188 18.469 3.396 1 58.12 102 SER A CA 1
ATOM 822 C C . SER A 1 102 ? 10.82 17.125 3.742 1 58.12 102 SER A C 1
ATOM 824 O O . SER A 1 102 ? 11.586 17.031 4.699 1 58.12 102 SER A O 1
ATOM 826 N N . TRP A 1 103 ? 10.617 16.203 2.889 1 59.19 103 TRP A N 1
ATOM 827 C CA . TRP A 1 103 ? 11.125 14.875 3.207 1 59.19 103 TRP A CA 1
ATOM 828 C C . TRP A 1 103 ? 12.594 14.75 2.816 1 59.19 103 TRP A C 1
ATOM 830 O O . TRP A 1 103 ? 13.289 13.852 3.291 1 59.19 103 TRP A O 1
ATOM 840 N N . SER A 1 104 ? 12.961 15.648 1.968 1 57.41 104 SER A N 1
ATOM 841 C CA . SER A 1 104 ? 14.359 15.664 1.545 1 57.41 104 SER A CA 1
ATOM 842 C C . SER A 1 104 ? 15.219 16.484 2.502 1 57.41 104 SER A C 1
ATOM 844 O O . SER A 1 104 ? 16.453 16.438 2.436 1 57.41 104 SER A O 1
ATOM 846 N N . ASP A 1 105 ? 14.484 17.188 3.314 1 56.03 105 ASP A N 1
ATOM 847 C CA . ASP A 1 105 ? 15.258 18.016 4.242 1 56.03 105 ASP A CA 1
ATOM 848 C C . ASP A 1 105 ? 15.914 17.156 5.324 1 56.03 105 ASP A C 1
ATOM 850 O O . ASP A 1 105 ? 15.234 16.672 6.234 1 56.03 105 ASP A O 1
ATOM 854 N N . GLU A 1 106 ? 17.172 16.875 5.086 1 56.03 106 GLU A N 1
ATOM 855 C CA . GLU A 1 106 ? 18 16.047 5.953 1 56.03 106 GLU A CA 1
ATOM 856 C C . GLU A 1 106 ? 17.938 16.531 7.398 1 56.03 106 GLU A C 1
ATOM 858 O O . GLU A 1 106 ? 18.125 15.742 8.328 1 56.03 106 GLU A O 1
ATOM 863 N N . SER A 1 107 ? 17.875 17.859 7.488 1 58.16 107 SER A N 1
ATOM 864 C CA . SER A 1 107 ? 17.859 18.391 8.852 1 58.16 107 SER A CA 1
ATOM 865 C C . SER A 1 107 ? 16.703 17.812 9.664 1 58.16 107 SER A C 1
ATOM 867 O O . SER A 1 107 ? 16.781 17.766 10.891 1 58.16 107 SER A O 1
ATOM 869 N N . SER A 1 108 ? 15.805 17.266 8.961 1 56.66 108 SER A N 1
ATOM 870 C CA . SER A 1 108 ? 14.641 16.719 9.648 1 56.66 108 SER A CA 1
ATOM 871 C C . SER A 1 108 ? 14.93 15.305 10.164 1 56.66 108 SER A C 1
ATOM 873 O O . SER A 1 108 ? 14.219 14.797 11.031 1 56.66 108 SER A O 1
ATOM 875 N N . TRP A 1 109 ? 16.062 14.812 9.57 1 55.62 109 TRP A N 1
ATOM 876 C CA . TRP A 1 109 ? 16.453 13.461 9.961 1 55.62 109 TRP A CA 1
ATOM 877 C C . TRP A 1 109 ? 17.594 13.508 10.984 1 55.62 109 TRP A C 1
ATOM 879 O O . TRP A 1 109 ? 18.328 12.531 11.148 1 55.62 109 TRP A O 1
ATOM 889 N N . LYS A 1 110 ? 17.797 14.609 11.5 1 55.25 110 LYS A N 1
ATOM 890 C CA . LYS A 1 110 ? 18.969 14.922 12.312 1 55.25 110 LYS A CA 1
ATOM 891 C C . LYS A 1 110 ? 19.156 13.898 13.422 1 55.25 110 LYS A C 1
ATOM 893 O O . LYS A 1 110 ? 20.281 13.633 13.836 1 55.25 110 LYS A O 1
ATOM 898 N N . ASP A 1 111 ? 18.094 13.336 13.891 1 55.84 111 ASP A N 1
ATOM 899 C CA . ASP A 1 111 ? 18.359 12.492 15.047 1 55.84 111 ASP A CA 1
ATOM 900 C C . ASP A 1 111 ? 18.922 11.141 14.617 1 55.84 111 ASP A C 1
ATOM 902 O O . ASP A 1 111 ? 19.141 10.258 15.453 1 55.84 111 ASP A O 1
ATOM 906 N N . CYS A 1 112 ? 19.094 11.078 13.352 1 56.81 112 CYS A N 1
ATOM 907 C CA . CYS A 1 112 ? 19.562 9.766 12.945 1 56.81 112 CYS A CA 1
ATOM 908 C C . CYS A 1 112 ? 21.078 9.773 12.75 1 56.81 112 CYS A C 1
ATOM 910 O O . CYS A 1 112 ? 21.641 10.727 12.211 1 56.81 112 CYS A O 1
ATOM 912 N N . ALA A 1 113 ? 21.828 9.055 13.555 1 56.53 113 ALA A N 1
ATOM 913 C CA . ALA A 1 113 ? 23.281 8.906 13.508 1 56.53 113 ALA A CA 1
ATOM 914 C C . ALA A 1 113 ? 23.75 8.609 12.086 1 56.53 113 ALA A C 1
ATOM 916 O O . ALA A 1 113 ? 24.812 9.07 11.68 1 56.53 113 ALA A O 1
ATOM 917 N N . ASP A 1 114 ? 22.938 7.703 11.406 1 54.81 114 ASP A N 1
ATOM 918 C CA . ASP A 1 114 ? 23.25 7.34 10.031 1 54.81 114 ASP A CA 1
ATOM 919 C C . ASP A 1 114 ? 22.047 7.551 9.117 1 54.81 114 ASP A C 1
ATOM 921 O O . ASP A 1 114 ? 20.969 7.012 9.375 1 54.81 114 ASP A O 1
ATOM 925 N N . LEU A 1 115 ? 22.219 8.484 8.305 1 53.25 115 LEU A N 1
ATOM 926 C CA . LEU A 1 115 ? 21.172 8.945 7.398 1 53.25 115 LEU A CA 1
ATOM 927 C C . LEU A 1 115 ? 20.531 7.766 6.68 1 53.25 115 LEU A C 1
ATOM 929 O O . LEU A 1 115 ? 19.312 7.781 6.422 1 53.25 115 LEU A O 1
ATOM 933 N N . MET A 1 116 ? 21.344 6.68 6.414 1 54.03 116 MET A N 1
ATOM 934 C CA . MET A 1 116 ? 20.812 5.559 5.656 1 54.03 116 MET A CA 1
ATOM 935 C C . MET A 1 116 ? 19.922 4.684 6.535 1 54.03 116 MET A C 1
ATOM 937 O O . MET A 1 116 ? 18.969 4.074 6.047 1 54.03 116 MET A O 1
ATOM 941 N N . SER A 1 117 ? 20.266 4.738 7.77 1 61.5 117 SER A N 1
ATOM 942 C CA . SER A 1 117 ? 19.547 3.857 8.68 1 61.5 117 SER A CA 1
ATOM 943 C C . SER A 1 117 ? 18.297 4.539 9.234 1 61.5 117 SER A C 1
ATOM 945 O O . SER A 1 117 ? 17.359 3.871 9.664 1 61.5 117 SER A O 1
ATOM 947 N N . CYS A 1 118 ? 18.203 5.797 9.055 1 64.81 118 CYS A N 1
ATOM 948 C CA . CYS A 1 118 ? 17.141 6.543 9.711 1 64.81 118 CYS A CA 1
ATOM 949 C C . CYS A 1 118 ? 15.789 6.27 9.062 1 64.81 118 CYS A C 1
ATOM 951 O O . CYS A 1 118 ? 14.812 5.965 9.75 1 64.81 118 CYS A O 1
ATOM 953 N N . PRO A 1 119 ? 15.812 6.293 7.758 1 65.06 119 PRO A N 1
ATOM 954 C CA . PRO A 1 119 ? 14.508 6.012 7.152 1 65.06 119 PRO A CA 1
ATOM 955 C C . PRO A 1 119 ? 13.992 4.613 7.484 1 65.06 119 PRO A C 1
ATOM 957 O O . PRO A 1 119 ? 12.797 4.43 7.727 1 65.06 119 PRO A O 1
ATOM 960 N N . THR A 1 120 ? 14.914 3.734 7.582 1 66.75 120 THR A N 1
ATOM 961 C CA . THR A 1 120 ? 14.516 2.363 7.887 1 66.75 120 THR A CA 1
ATOM 962 C C . THR A 1 120 ? 13.992 2.256 9.312 1 66.75 120 THR A C 1
ATOM 964 O O . THR A 1 120 ? 13.008 1.555 9.57 1 66.75 120 THR A O 1
ATOM 967 N N . LYS A 1 121 ? 14.641 2.906 10.227 1 71.94 121 LYS A N 1
ATOM 968 C CA . LYS A 1 121 ? 14.195 2.9 11.617 1 71.94 121 LYS A CA 1
ATOM 969 C C . LYS A 1 121 ? 12.789 3.467 11.742 1 71.94 121 LYS A C 1
ATOM 971 O O . LYS A 1 121 ? 11.906 2.836 12.336 1 71.94 121 LYS A O 1
ATOM 976 N N . TYR A 1 122 ? 12.578 4.574 11.219 1 75 122 TYR A N 1
ATOM 977 C CA . TYR A 1 122 ? 11.281 5.23 11.352 1 75 122 TYR A CA 1
ATOM 978 C C . TYR A 1 122 ? 10.211 4.477 10.57 1 75 122 TYR A C 1
ATOM 980 O O . TYR A 1 122 ? 9.055 4.418 10.992 1 75 122 TYR A O 1
ATOM 988 N N . ALA A 1 123 ? 10.648 3.898 9.484 1 73.81 123 ALA A N 1
ATOM 989 C CA . ALA A 1 123 ? 9.711 3.066 8.742 1 73.81 123 ALA A CA 1
ATOM 990 C C . ALA A 1 123 ? 9.266 1.86 9.562 1 73.81 123 ALA A C 1
ATOM 992 O O . ALA A 1 123 ? 8.094 1.497 9.562 1 73.81 123 ALA A O 1
ATOM 993 N N . THR A 1 124 ? 10.172 1.292 10.305 1 74.25 124 THR A N 1
ATOM 994 C CA . THR A 1 124 ? 9.844 0.157 11.164 1 74.25 124 THR A CA 1
ATOM 995 C C . THR A 1 124 ? 8.938 0.591 12.312 1 74.25 124 THR A C 1
ATOM 997 O O . THR A 1 124 ? 7.957 -0.082 12.625 1 74.25 124 THR A O 1
ATOM 1000 N N . GLU A 1 125 ? 9.227 1.636 12.898 1 78.25 125 GLU A N 1
ATOM 1001 C CA . GLU A 1 125 ? 8.391 2.164 13.977 1 78.25 125 GLU A CA 1
ATOM 1002 C C . GLU A 1 125 ? 6.98 2.475 13.477 1 78.25 125 GLU A C 1
ATOM 1004 O O . GLU A 1 125 ? 6.008 2.328 14.211 1 78.25 125 GLU A O 1
ATOM 1009 N N . SER A 1 126 ? 6.953 2.779 12.195 1 83 126 SER A N 1
ATOM 1010 C CA . SER A 1 126 ? 5.668 3.199 11.648 1 83 126 SER A CA 1
ATOM 1011 C C . SER A 1 126 ? 4.742 2.006 11.438 1 83 126 SER A C 1
ATOM 1013 O O . SER A 1 126 ? 3.518 2.164 11.391 1 83 126 SER A O 1
ATOM 1015 N N . ILE A 1 127 ? 5.281 0.852 11.289 1 81.88 127 ILE A N 1
ATOM 1016 C CA . ILE A 1 127 ? 4.461 -0.346 11.133 1 81.88 127 ILE A CA 1
ATOM 1017 C C . ILE A 1 127 ? 3.635 -0.575 12.398 1 81.88 127 ILE A C 1
ATOM 1019 O O . ILE A 1 127 ? 2.447 -0.901 12.312 1 81.88 127 ILE A O 1
ATOM 1023 N N . GLY A 1 128 ? 4.25 -0.407 13.562 1 81.12 128 GLY A N 1
ATOM 1024 C CA . GLY A 1 128 ? 3.52 -0.512 14.82 1 81.12 128 GLY A CA 1
ATOM 1025 C C . GLY A 1 128 ? 2.418 0.523 14.953 1 81.12 128 GLY A C 1
ATOM 1026 O O . GLY A 1 128 ? 1.331 0.219 15.453 1 81.12 128 GLY A O 1
ATOM 1027 N N . LEU A 1 129 ? 2.734 1.658 14.523 1 84.62 129 LEU A N 1
ATOM 1028 C CA . LEU A 1 129 ? 1.747 2.729 14.594 1 84.62 129 LEU A CA 1
ATOM 1029 C C . LEU A 1 129 ? 0.576 2.449 13.656 1 84.62 129 LEU A C 1
ATOM 1031 O O . LEU A 1 129 ? -0.567 2.793 13.961 1 84.62 129 LEU A O 1
ATOM 1035 N N . ALA A 1 130 ? 0.827 1.86 12.523 1 86.94 130 ALA A N 1
ATOM 1036 C CA . ALA A 1 130 ? -0.231 1.51 11.578 1 86.94 130 ALA A CA 1
ATOM 1037 C C . ALA A 1 130 ? -1.247 0.568 12.219 1 86.94 130 ALA A C 1
ATOM 1039 O O . ALA A 1 130 ? -2.457 0.745 12.055 1 86.94 130 ALA A O 1
ATOM 1040 N N . CYS A 1 131 ? -0.817 -0.409 12.914 1 81.88 131 CYS A N 1
ATOM 1041 C CA . CYS A 1 131 ? -1.681 -1.376 13.578 1 81.88 131 CYS A CA 1
ATOM 1042 C C . CYS A 1 131 ? -2.545 -0.695 14.633 1 81.88 131 CYS A C 1
ATOM 1044 O O . CYS A 1 131 ? -3.725 -1.021 14.781 1 81.88 131 CYS A O 1
ATOM 1046 N N . LYS A 1 132 ? -1.942 0.198 15.289 1 82.25 132 LYS A N 1
ATOM 1047 C CA . LYS A 1 132 ? -2.646 0.913 16.344 1 82.25 132 LYS A CA 1
ATOM 1048 C C . LYS A 1 132 ? -3.703 1.852 15.773 1 82.25 132 LYS A C 1
ATOM 1050 O O . LYS A 1 132 ? -4.816 1.938 16.297 1 82.25 132 LYS A O 1
ATOM 1055 N N . TRP A 1 133 ? -3.445 2.473 14.68 1 85.75 133 TRP A N 1
ATOM 1056 C CA . TRP A 1 133 ? -4.281 3.549 14.156 1 85.75 133 TRP A CA 1
ATOM 1057 C C . TRP A 1 133 ? -5.301 3.01 13.156 1 85.75 133 TRP A C 1
ATOM 1059 O O . TRP A 1 133 ? -6.344 3.625 12.938 1 85.75 133 TRP A O 1
ATOM 1069 N N . GLY A 1 134 ? -5.012 1.941 12.523 1 86.5 134 GLY A N 1
ATOM 1070 C CA . GLY A 1 134 ? -5.871 1.434 11.469 1 86.5 134 GLY A CA 1
ATOM 1071 C C . GLY A 1 134 ? -7.312 1.261 11.898 1 86.5 134 GLY A C 1
ATOM 1072 O O . GLY A 1 134 ? -8.234 1.476 11.109 1 86.5 134 GLY A O 1
ATOM 1073 N N . TYR A 1 135 ? -7.523 0.943 13.148 1 87.25 135 TYR A N 1
ATOM 1074 C CA . TYR A 1 135 ? -8.859 0.699 13.68 1 87.25 135 TYR A CA 1
ATOM 1075 C C . TYR A 1 135 ? -9.266 1.793 14.664 1 87.25 135 TYR A C 1
ATOM 1077 O O . TYR A 1 135 ? -10.406 1.825 15.133 1 87.25 135 TYR A O 1
ATOM 1085 N N . ASP A 1 136 ? -8.398 2.654 14.922 1 88.38 136 ASP A N 1
ATOM 1086 C CA . ASP A 1 136 ? -8.578 3.592 16.031 1 88.38 136 ASP A CA 1
ATOM 1087 C C . ASP A 1 136 ? -9.727 4.562 15.734 1 88.38 136 ASP A C 1
ATOM 1089 O O . ASP A 1 136 ? -9.766 5.188 14.672 1 88.38 136 ASP A O 1
ATOM 1093 N N . GLY A 1 137 ? -10.734 4.605 16.703 1 87.94 137 GLY A N 1
ATOM 1094 C CA . GLY A 1 137 ? -11.789 5.602 16.641 1 87.94 137 GLY A CA 1
ATOM 1095 C C . GLY A 1 137 ? -12.906 5.23 15.68 1 87.94 137 GLY A C 1
ATOM 1096 O O . GLY A 1 137 ? -13.789 6.047 15.406 1 87.94 137 GLY A O 1
ATOM 1097 N N . VAL A 1 138 ? -12.781 4.086 15.141 1 90.75 138 VAL A N 1
ATOM 1098 C CA . VAL A 1 138 ? -13.797 3.684 14.172 1 90.75 138 VAL A CA 1
ATOM 1099 C C . VAL A 1 138 ? -14.617 2.527 14.734 1 90.75 138 VAL A C 1
ATOM 1101 O O . VAL A 1 138 ? -14.07 1.563 15.273 1 90.75 138 VAL A O 1
ATOM 1104 N N . HIS A 1 139 ? -15.945 2.645 14.664 1 92.69 139 HIS A N 1
ATOM 1105 C CA . HIS A 1 139 ? -16.875 1.601 15.078 1 92.69 139 HIS A CA 1
ATOM 1106 C C . HIS A 1 139 ? -17.859 1.264 13.953 1 92.69 139 HIS A C 1
ATOM 1108 O O . HIS A 1 139 ? -18.141 2.107 13.094 1 92.69 139 HIS A O 1
ATOM 1114 N N . ASP A 1 140 ? -18.281 0.016 14.031 1 95.75 140 ASP A N 1
ATOM 1115 C CA . ASP A 1 140 ? -19.266 -0.432 13.055 1 95.75 140 ASP A CA 1
ATOM 1116 C C . ASP A 1 140 ? -20.469 0.502 13.039 1 95.75 140 ASP A C 1
ATOM 1118 O O . ASP A 1 140 ? -21 0.878 14.086 1 95.75 140 ASP A O 1
ATOM 1122 N N . GLY A 1 141 ? -20.844 0.982 11.859 1 95.81 141 GLY A N 1
ATOM 1123 C CA . GLY A 1 141 ? -22.016 1.844 11.711 1 95.81 141 GLY A CA 1
ATOM 1124 C C . GLY A 1 141 ? -21.656 3.32 11.688 1 95.81 141 GLY A C 1
ATOM 1125 O O . GLY A 1 141 ? -22.516 4.16 11.398 1 95.81 141 GLY A O 1
ATOM 1126 N N . ASP A 1 142 ? -20.406 3.691 11.992 1 95.38 142 ASP A N 1
ATOM 1127 C CA . ASP A 1 142 ? -20 5.094 12.008 1 95.38 142 ASP A CA 1
ATOM 1128 C C . ASP A 1 142 ? -20.141 5.723 10.625 1 95.38 142 ASP A C 1
ATOM 1130 O O . ASP A 1 142 ? -19.969 5.047 9.609 1 95.38 142 ASP A O 1
ATOM 1134 N N . THR A 1 143 ? -20.469 6.996 10.562 1 94.31 143 THR A N 1
ATOM 1135 C CA . THR A 1 143 ? -20.328 7.82 9.367 1 94.31 143 THR A CA 1
ATOM 1136 C C . THR A 1 143 ? -19.031 8.625 9.406 1 94.31 143 THR A C 1
ATOM 1138 O O . THR A 1 143 ? -18.797 9.391 10.352 1 94.31 143 THR A O 1
ATOM 1141 N N . LEU A 1 144 ? -18.266 8.359 8.5 1 90.88 144 LEU A N 1
ATOM 1142 C CA . LEU A 1 144 ? -17 9.078 8.391 1 90.88 144 LEU A CA 1
ATOM 1143 C C . LEU A 1 144 ? -17.094 10.18 7.336 1 90.88 144 LEU A C 1
ATOM 1145 O O . LEU A 1 144 ? -17.734 9.992 6.297 1 90.88 144 LEU A O 1
ATOM 1149 N N . SER A 1 145 ? -16.938 11.453 7.707 1 74.25 145 SER A N 1
ATOM 1150 C CA . SER A 1 145 ? -17.016 12.562 6.762 1 74.25 145 SER A CA 1
ATOM 1151 C C . SER A 1 145 ? -15.625 13.047 6.363 1 74.25 145 SER A C 1
ATOM 1153 O O . SER A 1 145 ? -14.68 12.945 7.145 1 74.25 145 SER A O 1
ATOM 1155 N N . GLY A 1 146 ? -14.961 12.617 5.398 1 57.62 146 GLY A N 1
ATOM 1156 C CA . GLY A 1 146 ? -13.688 13.117 4.906 1 57.62 146 GLY A CA 1
ATOM 1157 C C . GLY A 1 146 ? -13.453 14.578 5.242 1 57.62 146 GLY A C 1
ATOM 1158 O O . GLY A 1 146 ? -12.57 15.219 4.676 1 57.62 146 GLY A O 1
ATOM 1159 N N . LYS A 1 147 ? -14.609 15.297 5.684 1 52.94 147 LYS A N 1
ATOM 1160 C CA . LYS A 1 147 ? -14.406 16.734 5.773 1 52.94 147 LYS A CA 1
ATOM 1161 C C . LYS A 1 147 ? -13.188 17.078 6.629 1 52.94 147 LYS A C 1
ATOM 1163 O O . LYS A 1 147 ? -13.047 16.562 7.742 1 52.94 147 LYS A O 1
ATOM 1168 N N . PRO A 1 148 ? -12.18 17.531 5.965 1 46.88 148 PRO A N 1
ATOM 1169 C CA . PRO A 1 148 ? -11.102 18.016 6.828 1 46.88 148 PRO A CA 1
ATOM 1170 C C . PRO A 1 148 ? -11.625 18.844 8 1 46.88 148 PRO A C 1
ATOM 1172 O O . PRO A 1 148 ? -12.672 19.484 7.895 1 46.88 148 PRO A O 1
ATOM 1175 N N . PRO A 1 149 ? -11.406 18.438 9.289 1 41.53 149 PRO A N 1
ATOM 1176 C CA . PRO A 1 149 ? -11.828 19.453 10.258 1 41.53 149 PRO A CA 1
ATOM 1177 C C . PRO A 1 149 ? -11.727 20.875 9.703 1 41.53 149 PRO A C 1
ATOM 1179 O O . PRO A 1 149 ? -10.922 21.125 8.797 1 41.53 149 PRO A O 1
ATOM 1182 N N . PRO A 1 150 ? -12.789 21.844 9.93 1 37.28 150 PRO A N 1
ATOM 1183 C CA . PRO A 1 150 ? -12.578 23.234 9.523 1 37.28 150 PRO A CA 1
ATOM 1184 C C . PRO A 1 150 ? -11.148 23.719 9.766 1 37.28 150 PRO A C 1
ATOM 1186 O O . PRO A 1 150 ? -10.461 23.188 10.648 1 37.28 150 PRO A O 1
ATOM 1189 N N . ALA A 1 151 ? -10.477 24.578 8.844 1 35.97 151 ALA A N 1
ATOM 1190 C CA . ALA A 1 151 ? -9.141 25.156 8.992 1 35.97 151 ALA A CA 1
ATOM 1191 C C . ALA A 1 151 ? -8.797 25.375 10.461 1 35.97 151 ALA A C 1
ATOM 1193 O O . ALA A 1 151 ? -7.617 25.391 10.828 1 35.97 151 ALA A O 1
ATOM 1194 N N . GLY A 1 152 ? -9.719 25.859 11.391 1 31.05 152 GLY A N 1
ATOM 1195 C CA . GLY A 1 152 ? -9.57 26.469 12.695 1 31.05 152 GLY A CA 1
ATOM 1196 C C . GLY A 1 152 ? -9.555 25.469 13.836 1 31.05 152 GLY A C 1
ATOM 1197 O O . GLY A 1 152 ? -9.68 25.844 15 1 31.05 152 GLY A O 1
ATOM 1198 N N . LEU A 1 153 ? -10.047 24.453 13.75 1 31.56 153 LEU A N 1
ATOM 1199 C CA . LEU A 1 153 ? -10.188 23.797 15.055 1 31.56 153 LEU A CA 1
ATOM 1200 C C . LEU A 1 153 ? -8.82 23.5 15.664 1 31.56 153 LEU A C 1
ATOM 1202 O O . LEU A 1 153 ? -7.926 23.016 14.977 1 31.56 153 LEU A O 1
ATOM 1206 N N . PRO A 1 154 ? -8.531 24.203 16.734 1 26.61 154 PRO A N 1
ATOM 1207 C CA . PRO A 1 154 ? -7.359 23.953 17.594 1 26.61 154 PRO A CA 1
ATOM 1208 C C . PRO A 1 154 ? -7.109 22.469 17.828 1 26.61 154 PRO A C 1
ATOM 1210 O O . PRO A 1 154 ? -8.039 21.656 17.734 1 26.61 154 PRO A O 1
ATOM 1213 N N . ALA A 1 155 ? -5.82 22.094 18.047 1 24.69 155 ALA A N 1
ATOM 1214 C CA . ALA A 1 155 ? -5.633 20.922 18.891 1 24.69 155 ALA A CA 1
ATOM 1215 C C . ALA A 1 155 ? -6.496 21.016 20.156 1 24.69 155 ALA A C 1
ATOM 1217 O O . ALA A 1 155 ? -6.738 22.109 20.672 1 24.69 155 ALA A O 1
ATOM 1218 N N . GLY B 1 1 ? -10.258 10.961 14.75 1 77.56 1 GLY B N 1
ATOM 1219 C CA . GLY B 1 1 ? -9.672 9.633 14.664 1 77.56 1 GLY B CA 1
ATOM 1220 C C . GLY B 1 1 ? -8.617 9.516 13.57 1 77.56 1 GLY B C 1
ATOM 1221 O O . GLY B 1 1 ? -8.242 10.516 12.953 1 77.56 1 GLY B O 1
ATOM 1222 N N . ALA B 1 2 ? -8.055 8.352 13.484 1 80.69 2 ALA B N 1
ATOM 1223 C CA . ALA B 1 2 ? -6.918 8.102 12.594 1 80.69 2 ALA B CA 1
ATOM 1224 C C . ALA B 1 2 ? -7.293 8.367 11.141 1 80.69 2 ALA B C 1
ATOM 1226 O O . ALA B 1 2 ? -6.508 8.945 10.383 1 80.69 2 ALA B O 1
ATOM 1227 N N . VAL B 1 3 ? -8.523 8.062 10.828 1 86 3 VAL B N 1
ATOM 1228 C CA . VAL B 1 3 ? -8.969 8.25 9.445 1 86 3 VAL B CA 1
ATOM 1229 C C . VAL B 1 3 ? -9.008 9.742 9.117 1 86 3 VAL B C 1
ATOM 1231 O O . VAL B 1 3 ? -8.508 10.164 8.078 1 86 3 VAL B O 1
ATOM 1234 N N . ALA B 1 4 ? -9.609 10.484 9.977 1 83.94 4 ALA B N 1
ATOM 1235 C CA . ALA B 1 4 ? -9.68 11.93 9.758 1 83.94 4 ALA B CA 1
ATOM 1236 C C . ALA B 1 4 ? -8.281 12.539 9.695 1 83.94 4 ALA B C 1
ATOM 1238 O O . ALA B 1 4 ? -8.008 13.391 8.844 1 83.94 4 ALA B O 1
ATOM 1239 N N . ASN B 1 5 ? -7.398 12.078 10.578 1 80.56 5 ASN B N 1
ATOM 1240 C CA . ASN B 1 5 ? -6.031 12.586 10.617 1 80.56 5 ASN B CA 1
ATOM 1241 C C . ASN B 1 5 ? -5.285 12.273 9.32 1 80.56 5 ASN B C 1
ATOM 1243 O O . ASN B 1 5 ? -4.602 13.141 8.773 1 80.56 5 ASN B O 1
ATOM 1247 N N . PHE B 1 6 ? -5.441 11.078 8.852 1 84.31 6 PHE B N 1
ATOM 1248 C CA . PHE B 1 6 ? -4.785 10.664 7.613 1 84.31 6 PHE B CA 1
ATOM 1249 C C . PHE B 1 6 ? -5.328 11.445 6.426 1 84.31 6 PHE B C 1
ATOM 1251 O O . PHE B 1 6 ? -4.566 11.875 5.555 1 84.31 6 PHE B O 1
ATOM 1258 N N . THR B 1 7 ? -6.633 11.578 6.371 1 83.56 7 THR B N 1
ATOM 1259 C CA . THR B 1 7 ? -7.242 12.336 5.289 1 83.56 7 THR B CA 1
ATOM 1260 C C . THR B 1 7 ? -6.715 13.773 5.27 1 83.56 7 THR B C 1
ATOM 1262 O O . THR B 1 7 ? -6.328 14.281 4.215 1 83.56 7 THR B O 1
ATOM 1265 N N . SER B 1 8 ? -6.613 14.352 6.441 1 81.81 8 SER B N 1
ATOM 1266 C CA . SER B 1 8 ? -6.121 15.719 6.562 1 81.81 8 SER B CA 1
ATOM 1267 C C . SER B 1 8 ? -4.664 15.828 6.121 1 81.81 8 SER B C 1
ATOM 1269 O O . SER B 1 8 ? -4.289 16.766 5.422 1 81.81 8 SER B O 1
ATOM 1271 N N . GLN B 1 9 ? -3.855 14.859 6.496 1 78.88 9 GLN B N 1
ATOM 1272 C CA . GLN B 1 9 ? -2.443 14.867 6.133 1 78.88 9 GLN B CA 1
ATOM 1273 C C . GLN B 1 9 ? -2.266 14.773 4.621 1 78.88 9 GLN B C 1
ATOM 1275 O O . GLN B 1 9 ? -1.437 15.477 4.039 1 78.88 9 GLN B O 1
ATOM 1280 N N . LEU B 1 10 ? -3.029 13.922 4.043 1 79.94 10 LEU B N 1
ATOM 1281 C CA . LEU B 1 10 ? -2.914 13.766 2.598 1 79.94 10 LEU B CA 1
ATOM 1282 C C . LEU B 1 10 ? -3.434 15.008 1.873 1 79.94 10 LEU B C 1
ATOM 1284 O O . LEU B 1 10 ? -2.865 15.422 0.86 1 79.94 10 LEU B O 1
ATOM 1288 N N . MET B 1 11 ? -4.422 15.586 2.439 1 79.56 11 MET B N 1
ATOM 1289 C CA . MET B 1 11 ? -4.996 16.797 1.844 1 79.56 11 MET B CA 1
ATOM 1290 C C . MET B 1 11 ? -4.012 17.953 1.915 1 79.56 11 MET B C 1
ATOM 1292 O O . MET B 1 11 ? -3.994 18.812 1.03 1 79.56 11 MET B O 1
ATOM 1296 N N . HIS B 1 12 ? -3.035 17.906 2.926 1 74.44 12 HIS B N 1
ATOM 1297 C CA . HIS B 1 12 ? -2.154 19.031 3.164 1 74.44 12 HIS B CA 1
ATOM 1298 C C . HIS B 1 12 ? -0.691 18.641 3 1 74.44 12 HIS B C 1
ATOM 1300 O O . HIS B 1 12 ? 0.195 19.281 3.576 1 74.44 12 HIS B O 1
ATOM 1306 N N . TYR B 1 13 ? -0.521 17.531 2.365 1 69.94 13 TYR B N 1
ATOM 1307 C CA . TYR B 1 13 ? 0.818 16.953 2.332 1 69.94 13 TYR B CA 1
ATOM 1308 C C . TYR B 1 13 ? 1.798 17.891 1.635 1 69.94 13 TYR B C 1
ATOM 1310 O O . TYR B 1 13 ? 3.01 17.812 1.852 1 69.94 13 TYR B O 1
ATOM 1318 N N . LYS B 1 14 ? 1.392 18.797 0.782 1 62.81 14 LYS B N 1
ATOM 1319 C CA . LYS B 1 14 ? 2.24 19.781 0.107 1 62.81 14 LYS B CA 1
ATOM 1320 C C . LYS B 1 14 ? 2.762 20.812 1.089 1 62.81 14 LYS B C 1
ATOM 1322 O O . LYS B 1 14 ? 3.764 21.484 0.821 1 62.81 14 LYS B O 1
ATOM 1327 N N . GLN B 1 15 ? 1.885 21.094 1.978 1 59.09 15 GLN B N 1
ATOM 1328 C CA . GLN B 1 15 ? 2.27 22.156 2.904 1 59.09 15 GLN B CA 1
ATOM 1329 C C . GLN B 1 15 ? 3.387 21.703 3.836 1 59.09 15 GLN B C 1
ATOM 1331 O O . GLN B 1 15 ? 3.992 22.5 4.539 1 59.09 15 GLN B O 1
ATOM 1336 N N . GLY B 1 16 ? 4.207 20.844 3.307 1 48.47 16 GLY B N 1
ATOM 1337 C CA . GLY B 1 16 ? 5.258 20.391 4.195 1 48.47 16 GLY B CA 1
ATOM 1338 C C . GLY B 1 16 ? 4.75 20.016 5.578 1 48.47 16 GLY B C 1
ATOM 1339 O O . GLY B 1 16 ? 3.666 20.438 5.98 1 48.47 16 GLY B O 1
ATOM 1340 N N . SER B 1 17 ? 4.762 18.797 5.902 1 46.03 17 SER B N 1
ATOM 1341 C CA . SER B 1 17 ? 4.414 18.625 7.312 1 46.03 17 SER B CA 1
ATOM 1342 C C . SER B 1 17 ? 4.875 19.828 8.133 1 46.03 17 SER B C 1
ATOM 1344 O O . SER B 1 17 ? 5.996 19.828 8.656 1 46.03 17 SER B O 1
ATOM 1346 N N . ALA B 1 18 ? 4.914 20.922 7.504 1 40.12 18 ALA B N 1
ATOM 1347 C CA . ALA B 1 18 ? 5.266 21.984 8.445 1 40.12 18 ALA B CA 1
ATOM 1348 C C . ALA B 1 18 ? 4.562 21.797 9.781 1 40.12 18 ALA B C 1
ATOM 1350 O O . ALA B 1 18 ? 4.902 22.438 10.773 1 40.12 18 ALA B O 1
ATOM 1351 N N . ASP B 1 19 ? 3.414 21.281 9.555 1 44.22 19 ASP B N 1
ATOM 1352 C CA . ASP B 1 19 ? 2.885 21.141 10.914 1 44.22 19 ASP B CA 1
ATOM 1353 C C . ASP B 1 19 ? 3.697 20.125 11.711 1 44.22 19 ASP B C 1
ATOM 1355 O O . ASP B 1 19 ? 3.766 18.938 11.344 1 44.22 19 ASP B O 1
ATOM 1359 N N . ARG B 1 20 ? 4.793 20.594 12.117 1 47.59 20 ARG B N 1
ATOM 1360 C CA . ARG B 1 20 ? 5.715 20.047 13.109 1 47.59 20 ARG B CA 1
ATOM 1361 C C . ARG B 1 20 ? 5.02 19 13.984 1 47.59 20 ARG B C 1
ATOM 1363 O O . ARG B 1 20 ? 5.656 18.375 14.836 1 47.59 20 ARG B O 1
ATOM 1370 N N . LYS B 1 21 ? 3.662 19.047 13.844 1 51.41 21 LYS B N 1
ATOM 1371 C CA . LYS B 1 21 ? 3.041 18.266 14.906 1 51.41 21 LYS B CA 1
ATOM 1372 C C . LYS B 1 21 ? 3.229 16.766 14.672 1 51.41 21 LYS B C 1
ATOM 1374 O O . LYS B 1 21 ? 3.199 15.977 15.617 1 51.41 21 LYS B O 1
ATOM 1379 N N . TYR B 1 22 ? 3.545 16.344 13.258 1 57.25 22 TYR B N 1
ATOM 1380 C CA . TYR B 1 22 ? 3.787 14.914 13.164 1 57.25 22 TYR B CA 1
ATOM 1381 C C . TYR B 1 22 ? 5.277 14.609 13.227 1 57.25 22 TYR B C 1
ATOM 1383 O O . TYR B 1 22 ? 6.094 15.359 12.695 1 57.25 22 TYR B O 1
ATOM 1391 N N . ASN B 1 23 ? 5.465 13.672 14.039 1 70.5 23 ASN B N 1
ATOM 1392 C CA . ASN B 1 23 ? 6.855 13.227 14.117 1 70.5 23 ASN B CA 1
ATOM 1393 C C . ASN B 1 23 ? 7.246 12.398 12.898 1 70.5 23 ASN B C 1
ATOM 1395 O O . ASN B 1 23 ? 6.41 12.109 12.039 1 70.5 23 ASN B O 1
ATOM 1399 N N . LEU B 1 24 ? 8.422 12.219 12.648 1 71.88 24 LEU B N 1
ATOM 1400 C CA . LEU B 1 24 ? 9.016 11.523 11.516 1 71.88 24 LEU B CA 1
ATOM 1401 C C . LEU B 1 24 ? 8.391 10.148 11.336 1 71.88 24 LEU B C 1
ATOM 1403 O O . LEU B 1 24 ? 8.156 9.711 10.203 1 71.88 24 LEU B O 1
ATOM 1407 N N . THR B 1 25 ? 7.996 9.562 12.398 1 79.25 25 THR B N 1
ATOM 1408 C CA . THR B 1 25 ? 7.363 8.25 12.344 1 79.25 25 THR B CA 1
ATOM 1409 C C . THR B 1 25 ? 5.996 8.336 11.672 1 79.25 25 THR B C 1
ATOM 1411 O O . THR B 1 25 ? 5.68 7.523 10.797 1 79.25 25 THR B O 1
ATOM 1414 N N . GLU B 1 26 ? 5.25 9.352 12.008 1 80.62 26 GLU B N 1
ATOM 1415 C CA . GLU B 1 26 ? 3.924 9.531 11.422 1 80.62 26 GLU B CA 1
ATOM 1416 C C . GLU B 1 26 ? 4.016 9.914 9.945 1 80.62 26 GLU B C 1
ATOM 1418 O O . GLU B 1 26 ? 3.229 9.438 9.125 1 80.62 26 GLU B O 1
ATOM 1423 N N . ALA B 1 27 ? 4.949 10.727 9.695 1 76.38 27 ALA B N 1
ATOM 1424 C CA . ALA B 1 27 ? 5.145 11.133 8.305 1 76.38 27 ALA B CA 1
ATOM 1425 C C . ALA B 1 27 ? 5.492 9.938 7.422 1 76.38 27 ALA B C 1
ATOM 1427 O O . ALA B 1 27 ? 4.961 9.797 6.32 1 76.38 27 ALA B O 1
ATOM 1428 N N . LEU B 1 28 ? 6.336 9.078 7.891 1 79.56 28 LEU B N 1
ATOM 1429 C CA . LEU B 1 28 ? 6.754 7.918 7.105 1 79.56 28 LEU B CA 1
ATOM 1430 C C . LEU B 1 28 ? 5.641 6.883 7.027 1 79.56 28 LEU B C 1
ATOM 1432 O O . LEU B 1 28 ? 5.512 6.176 6.023 1 79.56 28 LEU B O 1
ATOM 1436 N N . LEU B 1 29 ? 4.828 6.867 8.062 1 85 29 LEU B N 1
ATOM 1437 C CA . LEU B 1 29 ? 3.629 6.039 8 1 85 29 LEU B CA 1
ATOM 1438 C C . LEU B 1 29 ? 2.717 6.484 6.867 1 85 29 LEU B C 1
ATOM 1440 O O . LEU B 1 29 ? 2.293 5.668 6.047 1 85 29 LEU B O 1
ATOM 1444 N N . PHE B 1 30 ? 2.471 7.742 6.816 1 82.88 30 PHE B N 1
ATOM 1445 C CA . PHE B 1 30 ? 1.603 8.312 5.793 1 82.88 30 PHE B CA 1
ATOM 1446 C C . PHE B 1 30 ? 2.189 8.102 4.406 1 82.88 30 PHE B C 1
ATOM 1448 O O . PHE B 1 30 ? 1.496 7.641 3.496 1 82.88 30 PHE B O 1
ATOM 1455 N N . LEU B 1 31 ? 3.436 8.398 4.297 1 80.38 31 LEU B N 1
ATOM 1456 C CA . LEU B 1 31 ? 4.102 8.266 3.006 1 80.38 31 LEU B CA 1
ATOM 1457 C C . LEU B 1 31 ? 4.102 6.816 2.537 1 80.38 31 LEU B C 1
ATOM 1459 O O . LEU B 1 31 ? 3.795 6.535 1.376 1 80.38 31 LEU B O 1
ATOM 1463 N N . SER B 1 32 ? 4.406 5.895 3.393 1 85.12 32 SER B N 1
ATOM 1464 C CA . SER B 1 32 ? 4.461 4.48 3.027 1 85.12 32 SER B CA 1
ATOM 1465 C C . SER B 1 32 ? 3.096 3.969 2.584 1 85.12 32 SER B C 1
ATOM 1467 O O . SER B 1 32 ? 2.994 3.223 1.607 1 85.12 32 SER B O 1
ATOM 1469 N N . HIS B 1 33 ? 2.092 4.367 3.279 1 89.88 33 HIS B N 1
ATOM 1470 C CA . HIS B 1 33 ? 0.75 3.936 2.908 1 89.88 33 HIS B CA 1
ATOM 1471 C C . HIS B 1 33 ? 0.358 4.469 1.535 1 89.88 33 HIS B C 1
ATOM 1473 O O . HIS B 1 33 ? -0.106 3.711 0.68 1 89.88 33 HIS B O 1
ATOM 1479 N N . PHE B 1 34 ? 0.585 5.703 1.275 1 87.12 34 PHE B N 1
ATOM 1480 C CA . PHE B 1 34 ? 0.118 6.309 0.034 1 87.12 34 PHE B CA 1
ATOM 1481 C C . PHE B 1 34 ? 0.966 5.848 -1.146 1 87.12 34 PHE B C 1
ATOM 1483 O O . PHE B 1 34 ? 0.457 5.688 -2.258 1 87.12 34 PHE B O 1
ATOM 1490 N N . MET B 1 35 ? 2.26 5.652 -0.885 1 85.31 35 MET B N 1
ATOM 1491 C CA . MET B 1 35 ? 3.08 5.035 -1.923 1 85.31 35 MET B CA 1
ATOM 1492 C C . MET B 1 35 ? 2.561 3.646 -2.275 1 85.31 35 MET B C 1
ATOM 1494 O O . MET B 1 35 ? 2.566 3.256 -3.443 1 85.31 35 MET B O 1
ATOM 1498 N N . GLY B 1 36 ? 2.195 2.928 -1.289 1 91.81 36 GLY B N 1
ATOM 1499 C CA . GLY B 1 36 ? 1.569 1.637 -1.53 1 91.81 36 GLY B CA 1
ATOM 1500 C C . GLY B 1 36 ? 0.312 1.731 -2.375 1 91.81 36 GLY B C 1
ATOM 1501 O O . GLY B 1 36 ? 0.119 0.94 -3.301 1 91.81 36 GLY B O 1
ATOM 1502 N N . ASP B 1 37 ? -0.546 2.693 -2.045 1 92.94 37 ASP B N 1
ATOM 1503 C CA . ASP B 1 37 ? -1.785 2.879 -2.793 1 92.94 37 ASP B CA 1
ATOM 1504 C C . ASP B 1 37 ? -1.499 3.201 -4.258 1 92.94 37 ASP B C 1
ATOM 1506 O O . ASP B 1 37 ? -2.154 2.67 -5.156 1 92.94 37 ASP B O 1
ATOM 1510 N N . ILE B 1 38 ? -0.546 3.998 -4.535 1 88.69 38 ILE B N 1
ATOM 1511 C CA . ILE B 1 38 ? -0.225 4.445 -5.883 1 88.69 38 ILE B CA 1
ATOM 1512 C C . ILE B 1 38 ? 0.339 3.279 -6.695 1 88.69 38 ILE B C 1
ATOM 1514 O O . ILE B 1 38 ? 0.173 3.225 -7.914 1 88.69 38 ILE B O 1
ATOM 1518 N N . HIS B 1 39 ? 0.96 2.361 -6.031 1 91.88 39 HIS B N 1
ATOM 1519 C CA . HIS B 1 39 ? 1.539 1.207 -6.707 1 91.88 39 HIS B CA 1
ATOM 1520 C C . HIS B 1 39 ? 0.541 0.057 -6.789 1 91.88 39 HIS B C 1
ATOM 1522 O O . HIS B 1 39 ? 0.888 -1.043 -7.223 1 91.88 39 HIS B O 1
ATOM 1528 N N . GLN B 1 40 ? -0.664 0.279 -6.309 1 93.88 40 GLN B N 1
ATOM 1529 C CA . GLN B 1 40 ? -1.78 -0.651 -6.441 1 93.88 40 GLN B CA 1
ATOM 1530 C C . GLN B 1 40 ? -2.904 -0.046 -7.277 1 93.88 40 GLN B C 1
ATOM 1532 O O . GLN B 1 40 ? -3.826 0.568 -6.738 1 93.88 40 GLN B O 1
ATOM 1537 N N . PRO B 1 41 ? -2.934 -0.309 -8.594 1 91.12 41 PRO B N 1
ATOM 1538 C CA . PRO B 1 41 ? -3.869 0.376 -9.484 1 91.12 41 PRO B CA 1
ATOM 1539 C C . PRO B 1 41 ? -5.328 0.148 -9.102 1 91.12 41 PRO B C 1
ATOM 1541 O O . PRO B 1 41 ? -6.184 0.995 -9.375 1 91.12 41 PRO B O 1
ATOM 1544 N N . MET B 1 42 ? -5.633 -0.851 -8.406 1 94.44 42 MET B N 1
ATOM 1545 C CA . MET B 1 42 ? -7.016 -1.12 -8.008 1 94.44 42 MET B CA 1
ATOM 1546 C C . MET B 1 42 ? -7.477 -0.142 -6.934 1 94.44 42 MET B C 1
ATOM 1548 O O . MET B 1 42 ? -8.672 -0.011 -6.684 1 94.44 42 MET B O 1
ATOM 1552 N N . HIS B 1 43 ? -6.547 0.478 -6.27 1 95.69 43 HIS B N 1
ATOM 1553 C CA . HIS B 1 43 ? -6.914 1.473 -5.266 1 95.69 43 HIS B CA 1
ATOM 1554 C C . HIS B 1 43 ? -7.219 2.818 -5.914 1 95.69 43 HIS B C 1
ATOM 1556 O O . HIS B 1 43 ? -8.047 3.58 -5.41 1 95.69 43 HIS B O 1
ATOM 1562 N N . VAL B 1 44 ? -6.562 3.107 -6.973 1 89.38 44 VAL B N 1
ATOM 1563 C CA . VAL B 1 44 ? -6.621 4.461 -7.512 1 89.38 44 VAL B CA 1
ATOM 1564 C C . VAL B 1 44 ? -7.188 4.426 -8.93 1 89.38 44 VAL B C 1
ATOM 1566 O O . VAL B 1 44 ? -7.371 5.473 -9.562 1 89.38 44 VAL B O 1
ATOM 1569 N N . GLY B 1 45 ? -7.242 3.361 -9.523 1 74.12 45 GLY B N 1
ATOM 1570 C CA . GLY B 1 45 ? -7.574 3.205 -10.93 1 74.12 45 GLY B CA 1
ATOM 1571 C C . GLY B 1 45 ? -9.062 3.279 -11.195 1 74.12 45 GLY B C 1
ATOM 1572 O O . GLY B 1 45 ? -9.797 3.99 -10.5 1 74.12 45 GLY B O 1
ATOM 1573 N N . PHE B 1 46 ? -9.477 2.447 -12.219 1 65.88 46 PHE B N 1
ATOM 1574 C CA . PHE B 1 46 ? -10.711 2.412 -13 1 65.88 46 PHE B CA 1
ATOM 1575 C C . PHE B 1 46 ? -11.906 2.098 -12.109 1 65.88 46 PHE B C 1
ATOM 1577 O O . PHE B 1 46 ? -11.875 1.133 -11.344 1 65.88 46 PHE B O 1
ATOM 1584 N N . THR B 1 47 ? -12.688 3.031 -12.188 1 74.31 47 THR B N 1
ATOM 1585 C CA . THR B 1 47 ? -13.914 2.885 -11.414 1 74.31 47 THR B CA 1
ATOM 1586 C C . THR B 1 47 ? -14.875 1.923 -12.109 1 74.31 47 THR B C 1
ATOM 1588 O O . THR B 1 47 ? -15.75 1.335 -11.461 1 74.31 47 THR B O 1
ATOM 1591 N N . SER B 1 48 ? -14.617 1.596 -13.328 1 85.81 48 SER B N 1
ATOM 1592 C CA . SER B 1 48 ? -15.578 0.808 -14.094 1 85.81 48 SER B CA 1
ATOM 1593 C C . SER B 1 48 ? -15.672 -0.621 -13.57 1 85.81 48 SER B C 1
ATOM 1595 O O . SER B 1 48 ? -16.75 -1.22 -13.562 1 85.81 48 SER B O 1
ATOM 1597 N N . ASP B 1 49 ? -14.68 -1.18 -13.117 1 91 49 ASP B N 1
ATOM 1598 C CA . ASP B 1 49 ? -14.703 -2.537 -12.578 1 91 49 ASP B CA 1
ATOM 1599 C C . ASP B 1 49 ? -14.664 -2.525 -11.055 1 91 49 ASP B C 1
ATOM 1601 O O . ASP B 1 49 ? -14.328 -3.533 -10.422 1 91 49 ASP B O 1
ATOM 1605 N N . MET B 1 50 ? -14.938 -1.377 -10.516 1 90.62 50 MET B N 1
ATOM 1606 C CA . MET B 1 50 ? -14.977 -1.188 -9.07 1 90.62 50 MET B CA 1
ATOM 1607 C C . MET B 1 50 ? -13.609 -1.483 -8.453 1 90.62 50 MET B C 1
ATOM 1609 O O . MET B 1 50 ? -13.523 -2.191 -7.445 1 90.62 50 MET B O 1
ATOM 1613 N N . GLY B 1 51 ? -12.531 -1.057 -9.141 1 92.31 51 GLY B N 1
ATOM 1614 C CA . GLY B 1 51 ? -11.188 -1.271 -8.648 1 92.31 51 GLY B CA 1
ATOM 1615 C C . GLY B 1 51 ? -10.781 -2.732 -8.641 1 92.31 51 GLY B C 1
ATOM 1616 O O . GLY B 1 51 ? -10.125 -3.197 -7.703 1 92.31 51 GLY B O 1
ATOM 1617 N N . GLY B 1 52 ? -11.305 -3.531 -9.617 1 94.62 52 GLY B N 1
ATOM 1618 C CA . GLY B 1 52 ? -10.953 -4.938 -9.711 1 94.62 52 GLY B CA 1
ATOM 1619 C C . GLY B 1 52 ? -11.875 -5.836 -8.906 1 94.62 52 GLY B C 1
ATOM 1620 O O . GLY B 1 52 ? -11.75 -7.062 -8.945 1 94.62 52 GLY B O 1
ATOM 1621 N N . ASN B 1 53 ? -12.805 -5.227 -8.094 1 94.81 53 ASN B N 1
ATOM 1622 C CA . ASN B 1 53 ? -13.695 -6.023 -7.258 1 94.81 53 ASN B CA 1
ATOM 1623 C C . ASN B 1 53 ? -14.672 -6.84 -8.102 1 94.81 53 ASN B C 1
ATOM 1625 O O . ASN B 1 53 ? -15.219 -7.84 -7.633 1 94.81 53 ASN B O 1
ATOM 1629 N N . SER B 1 54 ? -14.922 -6.418 -9.344 1 95.56 54 SER B N 1
ATOM 1630 C CA . SER B 1 54 ? -15.867 -7.125 -10.195 1 95.56 54 SER B CA 1
ATOM 1631 C C . SER B 1 54 ? -15.164 -8.148 -11.078 1 95.56 54 SER B C 1
ATOM 1633 O O . SER B 1 54 ? -15.805 -8.82 -11.891 1 95.56 54 SER B O 1
ATOM 1635 N N . VAL B 1 55 ? -13.891 -8.227 -11.039 1 95.88 55 VAL B N 1
ATOM 1636 C CA . VAL B 1 55 ? -13.133 -9.273 -11.719 1 95.88 55 VAL B CA 1
ATOM 1637 C C . VAL B 1 55 ? -13.023 -10.5 -10.805 1 95.88 55 VAL B C 1
ATOM 1639 O O . VAL B 1 55 ? -12.109 -10.578 -9.977 1 95.88 55 VAL B O 1
ATOM 1642 N N . ASN B 1 56 ? -14 -11.422 -11.047 1 97.62 56 ASN B N 1
ATOM 1643 C CA . ASN B 1 56 ? -14.102 -12.602 -10.18 1 97.62 56 ASN B CA 1
ATOM 1644 C C . ASN B 1 56 ? -13.008 -13.617 -10.5 1 97.62 56 ASN B C 1
ATOM 1646 O O . ASN B 1 56 ? -12.781 -13.945 -11.664 1 97.62 56 ASN B O 1
ATOM 1650 N N . LEU B 1 57 ? -12.32 -14.039 -9.445 1 97.06 57 LEU B N 1
ATOM 1651 C CA . LEU B 1 57 ? -11.234 -15.008 -9.555 1 97.06 57 LEU B CA 1
ATOM 1652 C C . LEU B 1 57 ? -11.344 -16.078 -8.484 1 97.06 57 LEU B C 1
ATOM 1654 O O . LEU B 1 57 ? -12.203 -15.992 -7.602 1 97.06 57 LEU B O 1
ATOM 1658 N N . ARG B 1 58 ? -10.648 -17.094 -8.68 1 96.38 58 ARG B N 1
ATOM 1659 C CA . ARG B 1 58 ? -10.383 -18.078 -7.637 1 96.38 58 ARG B CA 1
ATOM 1660 C C . ARG B 1 58 ? -8.906 -18.078 -7.25 1 96.38 58 ARG B C 1
ATOM 1662 O O . ARG B 1 58 ? -8.031 -18.047 -8.117 1 96.38 58 ARG B O 1
ATOM 1669 N N . TRP B 1 59 ? -8.672 -17.969 -6.043 1 95.69 59 TRP B N 1
ATOM 1670 C CA . TRP B 1 59 ? -7.336 -18.141 -5.477 1 95.69 59 TRP B CA 1
ATOM 1671 C C . TRP B 1 59 ? -7.195 -19.531 -4.852 1 95.69 59 TRP B C 1
ATOM 1673 O O . TRP B 1 59 ? -7.719 -19.781 -3.768 1 95.69 59 TRP B O 1
ATOM 1683 N N . PHE B 1 60 ? -6.516 -20.438 -5.535 1 92.75 60 PHE B N 1
ATOM 1684 C CA . PHE B 1 60 ? -6.527 -21.859 -5.227 1 92.75 60 PHE B CA 1
ATOM 1685 C C . PHE B 1 60 ? -7.953 -22.391 -5.207 1 92.75 60 PHE B C 1
ATOM 1687 O O . PHE B 1 60 ? -8.648 -22.375 -6.227 1 92.75 60 PHE B O 1
ATOM 1694 N N . LYS B 1 61 ? -8.438 -22.688 -4.039 1 93 61 LYS B N 1
ATOM 1695 C CA . LYS B 1 61 ? -9.711 -23.406 -3.99 1 93 61 LYS B CA 1
ATOM 1696 C C . LYS B 1 61 ? -10.836 -22.5 -3.508 1 93 61 LYS B C 1
ATOM 1698 O O . LYS B 1 61 ? -11.977 -22.938 -3.373 1 93 61 LYS B O 1
ATOM 1703 N N . HIS B 1 62 ? -10.531 -21.234 -3.287 1 93.56 62 HIS B N 1
ATOM 1704 C CA . HIS B 1 62 ? -11.617 -20.406 -2.785 1 93.56 62 HIS B CA 1
ATOM 1705 C C . HIS B 1 62 ? -11.852 -19.203 -3.688 1 93.56 62 HIS B C 1
ATOM 1707 O O . HIS B 1 62 ? -10.953 -18.781 -4.426 1 93.56 62 HIS B O 1
ATOM 1713 N N . LYS B 1 63 ? -13.109 -18.688 -3.584 1 96.44 63 LYS B N 1
ATOM 1714 C CA . LYS B 1 63 ? -13.508 -17.516 -4.375 1 96.44 63 LYS B CA 1
ATOM 1715 C C . LYS B 1 63 ? -12.82 -16.25 -3.883 1 96.44 63 LYS B C 1
ATOM 1717 O O . LYS B 1 63 ? -12.664 -16.047 -2.676 1 96.44 63 LYS B O 1
ATOM 1722 N N . SER B 1 64 ? -12.422 -15.461 -4.891 1 96.19 64 SER B N 1
ATOM 1723 C CA . SER B 1 64 ? -11.82 -14.156 -4.645 1 96.19 64 SER B CA 1
ATOM 1724 C C . SER B 1 64 ? -12.086 -13.195 -5.797 1 96.19 64 SER B C 1
ATOM 1726 O O . SER B 1 64 ? -13.016 -13.398 -6.578 1 96.19 64 SER B O 1
ATOM 1728 N N . ASN B 1 65 ? -11.516 -12.086 -5.82 1 96.5 65 ASN B N 1
ATOM 1729 C CA . ASN B 1 65 ? -11.531 -11.125 -6.926 1 96.5 65 ASN B CA 1
ATOM 1730 C C . ASN B 1 65 ? -10.18 -10.43 -7.078 1 96.5 65 ASN B C 1
ATOM 1732 O O . ASN B 1 65 ? -9.289 -10.594 -6.238 1 96.5 65 ASN B O 1
ATOM 1736 N N . LEU B 1 66 ? -9.992 -9.773 -8.148 1 95.94 66 LEU B N 1
ATOM 1737 C CA . LEU B 1 66 ? -8.688 -9.227 -8.5 1 95.94 66 LEU B CA 1
ATOM 1738 C C . LEU B 1 66 ? -8.195 -8.266 -7.426 1 95.94 66 LEU B C 1
ATOM 1740 O O . LEU B 1 66 ? -7.016 -8.273 -7.066 1 95.94 66 LEU B O 1
ATOM 1744 N N . HIS B 1 67 ? -9.055 -7.383 -6.871 1 96.62 67 HIS B N 1
ATOM 1745 C CA . HIS B 1 67 ? -8.68 -6.457 -5.812 1 96.62 67 HIS B CA 1
ATOM 1746 C C . HIS B 1 67 ? -8.156 -7.199 -4.586 1 96.62 67 HIS B C 1
ATOM 1748 O O . HIS B 1 67 ? -7.066 -6.906 -4.094 1 96.62 67 HIS B O 1
ATOM 1754 N N . HIS B 1 68 ? -8.852 -8.219 -4.18 1 95.75 68 HIS B N 1
ATOM 1755 C CA . HIS B 1 68 ? -8.5 -8.984 -2.99 1 95.75 68 HIS B CA 1
ATOM 1756 C C . HIS B 1 68 ? -7.227 -9.797 -3.211 1 95.75 68 HIS B C 1
ATOM 1758 O O . HIS B 1 68 ? -6.449 -10 -2.277 1 95.75 68 HIS B O 1
ATOM 1764 N N . VAL B 1 69 ? -7.051 -10.266 -4.402 1 95.31 69 VAL B N 1
ATOM 1765 C CA . VAL B 1 69 ? -5.828 -11.008 -4.707 1 95.31 69 VAL B CA 1
ATOM 1766 C C . VAL B 1 69 ? -4.609 -10.133 -4.418 1 95.31 69 VAL B C 1
ATOM 1768 O O . VAL B 1 69 ? -3.699 -10.547 -3.697 1 95.31 69 VAL B O 1
ATOM 1771 N N . TRP B 1 70 ? -4.633 -8.883 -4.887 1 95.38 70 TRP B N 1
ATOM 1772 C CA . TRP B 1 70 ? -3.5 -7.984 -4.715 1 95.38 70 TRP B CA 1
ATOM 1773 C C . TRP B 1 70 ? -3.404 -7.496 -3.273 1 95.38 70 TRP B C 1
ATOM 1775 O O . TRP B 1 70 ? -2.307 -7.328 -2.738 1 95.38 70 TRP B O 1
ATOM 1785 N N . ASP B 1 71 ? -4.527 -7.367 -2.625 1 96.12 71 ASP B N 1
ATOM 1786 C CA . ASP B 1 71 ? -4.555 -6.797 -1.281 1 96.12 71 ASP B CA 1
ATOM 1787 C C . ASP B 1 71 ? -4.145 -7.832 -0.236 1 96.12 71 ASP B C 1
ATOM 1789 O O . ASP B 1 71 ? -3.482 -7.5 0.749 1 96.12 71 ASP B O 1
ATOM 1793 N N . ARG B 1 72 ? -4.625 -9.094 -0.49 1 94.56 72 ARG B N 1
ATOM 1794 C CA . ARG B 1 72 ? -4.586 -9.984 0.663 1 94.56 72 ARG B CA 1
ATOM 1795 C C . ARG B 1 72 ? -4.062 -11.359 0.271 1 94.56 72 ARG B C 1
ATOM 1797 O O . ARG B 1 72 ? -3.223 -11.938 0.97 1 94.56 72 ARG B O 1
ATOM 1804 N N . GLU B 1 73 ? -4.527 -11.898 -0.829 1 94.75 73 GLU B N 1
ATOM 1805 C CA . GLU B 1 73 ? -4.254 -13.305 -1.121 1 94.75 73 GLU B CA 1
ATOM 1806 C C . GLU B 1 73 ? -2.754 -13.562 -1.225 1 94.75 73 GLU B C 1
ATOM 1808 O O . GLU B 1 73 ? -2.236 -14.5 -0.616 1 94.75 73 GLU B O 1
ATOM 1813 N N . ILE B 1 74 ? -2.059 -12.766 -1.935 1 92.69 74 ILE B N 1
ATOM 1814 C CA . ILE B 1 74 ? -0.635 -12.969 -2.184 1 92.69 74 ILE B CA 1
ATOM 1815 C C . ILE B 1 74 ? 0.135 -12.891 -0.866 1 92.69 74 ILE B C 1
ATOM 1817 O O . ILE B 1 74 ? 0.832 -13.836 -0.491 1 92.69 74 ILE B O 1
ATOM 1821 N N . ILE B 1 75 ? -0.021 -11.773 -0.14 1 92.38 75 ILE B N 1
ATOM 1822 C CA . ILE B 1 75 ? 0.807 -11.539 1.039 1 92.38 75 ILE B CA 1
ATOM 1823 C C . ILE B 1 75 ? 0.429 -12.531 2.139 1 92.38 75 ILE B C 1
ATOM 1825 O O . ILE B 1 75 ? 1.294 -13.008 2.875 1 92.38 75 ILE B O 1
ATOM 1829 N N . LEU B 1 76 ? -0.868 -12.898 2.305 1 92.56 76 LEU B N 1
ATOM 1830 C CA . LEU B 1 76 ? -1.277 -13.852 3.33 1 92.56 76 LEU B CA 1
ATOM 1831 C C . LEU B 1 76 ? -0.765 -15.258 3.01 1 92.56 76 LEU B C 1
ATOM 1833 O O . LEU B 1 76 ? -0.44 -16.031 3.916 1 92.56 76 LEU B O 1
ATOM 1837 N N . THR B 1 77 ? -0.726 -15.594 1.718 1 92.44 77 THR B N 1
ATOM 1838 C CA . THR B 1 77 ? -0.146 -16.875 1.321 1 92.44 77 THR B CA 1
ATOM 1839 C C . THR B 1 77 ? 1.337 -16.938 1.676 1 92.44 77 THR B C 1
ATOM 1841 O O . THR B 1 77 ? 1.811 -17.922 2.238 1 92.44 77 THR B O 1
ATOM 1844 N N . VAL B 1 78 ? 2.07 -15.883 1.403 1 90.31 78 VAL B N 1
ATOM 1845 C CA . VAL B 1 78 ? 3.498 -15.844 1.703 1 90.31 78 VAL B CA 1
ATOM 1846 C C . VAL B 1 78 ? 3.709 -15.898 3.215 1 90.31 78 VAL B C 1
ATOM 1848 O O . VAL B 1 78 ? 4.582 -16.625 3.701 1 90.31 78 VAL B O 1
ATOM 1851 N N . LEU B 1 79 ? 2.914 -15.125 3.986 1 90.94 79 LEU B N 1
ATOM 1852 C CA . LEU B 1 79 ? 3 -15.133 5.441 1 90.94 79 LEU B CA 1
ATOM 1853 C C . LEU B 1 79 ? 2.758 -16.531 5.996 1 90.94 79 LEU B C 1
ATOM 1855 O O . LEU B 1 79 ? 3.465 -16.984 6.898 1 90.94 79 LEU B O 1
ATOM 1859 N N . ALA B 1 80 ? 1.81 -17.203 5.461 1 91.94 80 ALA B N 1
ATOM 1860 C CA . ALA B 1 80 ? 1.485 -18.562 5.922 1 91.94 80 ALA B CA 1
ATOM 1861 C C . ALA B 1 80 ? 2.588 -19.547 5.547 1 91.94 80 ALA B C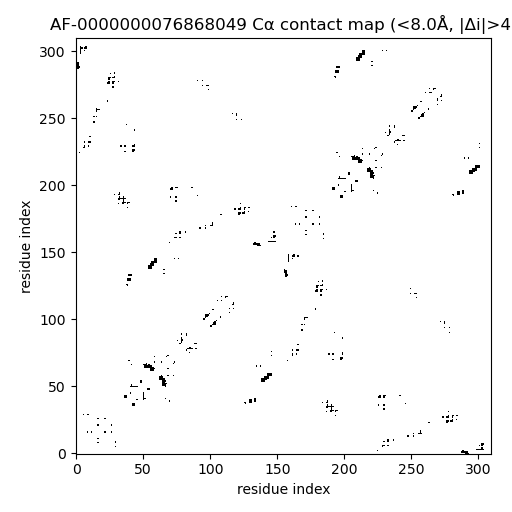 1
ATOM 1863 O O . ALA B 1 80 ? 3.027 -20.328 6.383 1 91.94 80 ALA B O 1
ATOM 1864 N N . GLU B 1 81 ? 3.105 -19.5 4.383 1 91.5 81 GLU B N 1
ATOM 1865 C CA . GLU B 1 81 ? 4.023 -20.5 3.85 1 91.5 81 GLU B CA 1
ATOM 1866 C C . GLU B 1 81 ? 5.441 -20.281 4.363 1 91.5 81 GLU B C 1
ATOM 1868 O O . GLU B 1 81 ? 6.184 -21.234 4.594 1 91.5 81 GLU B O 1
ATOM 1873 N N . ARG B 1 82 ? 5.758 -18.969 4.574 1 91.69 82 ARG B N 1
ATOM 1874 C CA . ARG B 1 82 ? 7.172 -18.703 4.836 1 91.69 82 ARG B CA 1
ATOM 1875 C C . ARG B 1 82 ? 7.387 -18.25 6.273 1 91.69 82 ARG B C 1
ATOM 1877 O O . ARG B 1 82 ? 8.492 -18.344 6.805 1 91.69 82 ARG B O 1
ATOM 1884 N N . TYR B 1 83 ? 6.32 -17.797 6.895 1 91.81 83 TYR B N 1
ATOM 1885 C CA . TYR B 1 83 ? 6.559 -17.172 8.188 1 91.81 83 TYR B CA 1
ATOM 1886 C C . TYR B 1 83 ? 5.613 -17.719 9.25 1 91.81 83 TYR B C 1
ATOM 1888 O O . TYR B 1 83 ? 5.504 -17.156 10.344 1 91.81 83 TYR B O 1
ATOM 1896 N N . GLY B 1 84 ? 4.848 -18.781 8.945 1 92.69 84 GLY B N 1
ATOM 1897 C CA . GLY B 1 84 ? 3.932 -19.375 9.914 1 92.69 84 GLY B CA 1
ATOM 1898 C C . GLY B 1 84 ? 2.889 -18.391 10.422 1 92.69 84 GLY B C 1
ATOM 1899 O O . GLY B 1 84 ? 2.561 -18.391 11.609 1 92.69 84 GLY B O 1
ATOM 1900 N N . LYS B 1 85 ? 2.551 -17.438 9.57 1 89.62 85 LYS B N 1
ATOM 1901 C CA . LYS B 1 85 ? 1.562 -16.406 9.867 1 89.62 85 LYS B CA 1
ATOM 1902 C C . LYS B 1 85 ? 2.078 -15.445 10.93 1 89.62 85 LYS B C 1
ATOM 1904 O O . LYS B 1 85 ? 1.29 -14.797 11.625 1 89.62 85 LYS B O 1
ATOM 1909 N N . ASP B 1 86 ? 3.422 -15.344 11.07 1 90.31 86 ASP B N 1
ATOM 1910 C CA . ASP B 1 86 ? 4.086 -14.453 12.016 1 90.31 86 ASP B CA 1
ATOM 1911 C C . ASP B 1 86 ? 4.492 -13.141 11.336 1 90.31 86 ASP B C 1
ATOM 1913 O O . ASP B 1 86 ? 5.562 -13.062 10.734 1 90.31 86 ASP B O 1
ATOM 1917 N N . MET B 1 87 ? 3.691 -12.133 11.516 1 82.56 87 MET B N 1
ATOM 1918 C CA . MET B 1 87 ? 3.922 -10.836 10.891 1 82.56 87 MET B CA 1
ATOM 1919 C C . MET B 1 87 ? 5.203 -10.195 11.414 1 82.56 87 MET B C 1
ATOM 1921 O O . MET B 1 87 ? 5.891 -9.484 10.688 1 82.56 87 MET B O 1
ATOM 1925 N N . ALA B 1 88 ? 5.422 -10.367 12.688 1 84.06 88 ALA B N 1
ATOM 1926 C CA . ALA B 1 88 ? 6.629 -9.797 13.281 1 84.06 88 ALA B CA 1
ATOM 1927 C C . ALA B 1 88 ? 7.883 -10.367 12.617 1 84.06 88 ALA B C 1
ATOM 1929 O O . ALA B 1 88 ? 8.836 -9.633 12.336 1 84.06 88 ALA B O 1
ATOM 1930 N N . ALA B 1 89 ? 7.887 -11.656 12.375 1 88.75 89 ALA B N 1
ATOM 1931 C CA . ALA B 1 89 ? 9.008 -12.297 11.695 1 88.75 89 ALA B CA 1
ATOM 1932 C C . ALA B 1 89 ? 9.156 -11.773 10.273 1 88.75 89 ALA B C 1
ATOM 1934 O O . ALA B 1 89 ? 10.273 -11.508 9.82 1 88.75 89 ALA B O 1
ATOM 1935 N N . PHE B 1 90 ? 8.023 -11.609 9.578 1 85.88 90 PHE B N 1
ATOM 1936 C CA . PHE B 1 90 ? 8.039 -11.078 8.219 1 85.88 90 PHE B CA 1
ATOM 1937 C C . PHE B 1 90 ? 8.602 -9.664 8.195 1 85.88 90 PHE B C 1
ATOM 1939 O O . PHE B 1 90 ? 9.469 -9.352 7.383 1 85.88 90 PHE B O 1
ATOM 1946 N N . ARG B 1 91 ? 8.141 -8.891 9.055 1 81.75 91 ARG B N 1
ATOM 1947 C CA . ARG B 1 91 ? 8.594 -7.508 9.133 1 81.75 91 ARG B CA 1
ATOM 1948 C C . ARG B 1 91 ? 10.094 -7.441 9.406 1 81.75 91 ARG B C 1
ATOM 1950 O O . ARG B 1 91 ? 10.797 -6.641 8.789 1 81.75 91 ARG B O 1
ATOM 1957 N N . LYS B 1 92 ? 10.539 -8.188 10.383 1 83.56 92 LYS B N 1
ATOM 1958 C CA . LYS B 1 92 ? 11.961 -8.219 10.727 1 83.56 92 LYS B CA 1
ATOM 1959 C C . LYS B 1 92 ? 12.805 -8.602 9.516 1 83.56 92 LYS B C 1
ATOM 1961 O O . LYS B 1 92 ? 13.852 -7.988 9.258 1 83.56 92 LYS B O 1
ATOM 1966 N N . ASP B 1 93 ? 12.367 -9.539 8.828 1 83.75 93 ASP B N 1
ATOM 1967 C CA . ASP B 1 93 ? 13.086 -9.984 7.645 1 83.75 93 ASP B CA 1
ATOM 1968 C C . ASP B 1 93 ? 13.102 -8.906 6.566 1 83.75 93 ASP B C 1
ATOM 1970 O O . ASP B 1 93 ? 14.133 -8.664 5.93 1 83.75 93 ASP B O 1
ATOM 1974 N N . LEU B 1 94 ? 11.992 -8.312 6.293 1 78.5 94 LEU B N 1
ATOM 1975 C CA . LEU B 1 94 ? 11.898 -7.23 5.316 1 78.5 94 LEU B CA 1
ATOM 1976 C C . LEU B 1 94 ? 12.836 -6.082 5.68 1 78.5 94 LEU B C 1
ATOM 1978 O O . LEU B 1 94 ? 13.555 -5.566 4.824 1 78.5 94 LEU B O 1
ATOM 1982 N N . GLN B 1 95 ? 12.805 -5.742 6.973 1 74.62 95 GLN B N 1
ATOM 1983 C CA . GLN B 1 95 ? 13.695 -4.691 7.461 1 74.62 95 GLN B CA 1
ATOM 1984 C C . GLN B 1 95 ? 15.156 -5.055 7.223 1 74.62 95 GLN B C 1
ATOM 1986 O O . GLN B 1 95 ? 15.953 -4.211 6.797 1 74.62 95 GLN B O 1
ATOM 1991 N N . HIS B 1 96 ? 15.484 -6.266 7.516 1 77.25 96 HIS B N 1
ATOM 1992 C CA . HIS B 1 96 ? 16.844 -6.738 7.316 1 77.25 96 HIS B CA 1
ATOM 1993 C C . HIS B 1 96 ? 17.234 -6.676 5.844 1 77.25 96 HIS B C 1
ATOM 1995 O O . HIS B 1 96 ? 18.328 -6.207 5.512 1 77.25 96 HIS B O 1
ATOM 2001 N N . ASN B 1 97 ? 16.391 -7.059 4.977 1 72.81 97 ASN B N 1
ATOM 2002 C CA . ASN B 1 97 ? 16.688 -7.082 3.551 1 72.81 97 ASN B CA 1
ATOM 2003 C C . ASN B 1 97 ? 16.844 -5.672 2.986 1 72.81 97 ASN B C 1
ATOM 2005 O O . ASN B 1 97 ? 17.688 -5.43 2.127 1 72.81 97 ASN B O 1
ATOM 2009 N N . ILE B 1 98 ? 16.125 -4.801 3.473 1 67.75 98 ILE B N 1
ATOM 2010 C CA . ILE B 1 98 ? 16.141 -3.426 2.982 1 67.75 98 ILE B CA 1
ATOM 2011 C C . ILE B 1 98 ? 17.406 -2.725 3.488 1 67.75 98 ILE B C 1
ATOM 2013 O O . ILE B 1 98 ? 18 -1.917 2.773 1 67.75 98 ILE B O 1
ATOM 2017 N N . THR B 1 99 ? 17.859 -3.061 4.699 1 67.25 99 THR B N 1
ATOM 2018 C CA . THR B 1 99 ? 18.953 -2.312 5.312 1 67.25 99 THR B CA 1
ATOM 2019 C C . THR B 1 99 ? 20.297 -2.986 5.039 1 67.25 99 THR B C 1
ATOM 2021 O O . THR B 1 99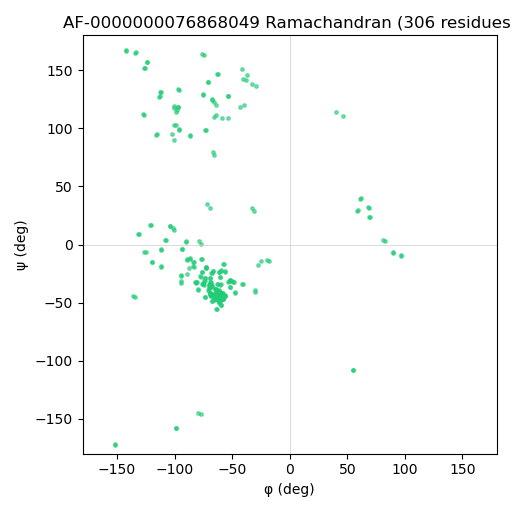 ? 21.328 -2.32 4.988 1 67.25 99 THR B O 1
ATOM 2024 N N . LYS B 1 100 ? 20.266 -4.215 4.941 1 68.25 100 LYS B N 1
ATOM 2025 C CA . LYS B 1 100 ? 21.547 -4.926 4.859 1 68.25 100 LYS B CA 1
ATOM 2026 C C . LYS B 1 100 ? 21.578 -5.832 3.633 1 68.25 100 LYS B C 1
ATOM 2028 O O . LYS B 1 100 ? 22.641 -6.379 3.299 1 68.25 100 LYS B O 1
ATOM 2033 N N . GLY B 1 101 ? 20.516 -5.914 2.996 1 61.59 101 GLY B N 1
ATOM 2034 C CA . GLY B 1 101 ? 20.469 -6.867 1.9 1 61.59 101 GLY B CA 1
ATOM 2035 C C . GLY B 1 101 ? 20.688 -6.227 0.542 1 61.59 101 GLY B C 1
ATOM 2036 O O . GLY B 1 101 ? 21.375 -5.203 0.433 1 61.59 101 GLY B O 1
ATOM 2037 N N . SER B 1 102 ? 20.266 -6.836 -0.461 1 58.22 102 SER B N 1
ATOM 2038 C CA . SER B 1 102 ? 20.484 -6.531 -1.871 1 58.22 102 SER B CA 1
ATOM 2039 C C . SER B 1 102 ? 20.031 -5.113 -2.209 1 58.22 102 SER B C 1
ATOM 2041 O O . SER B 1 102 ? 20.609 -4.469 -3.088 1 58.22 102 SER B O 1
ATOM 2043 N N . TRP B 1 103 ? 19.156 -4.625 -1.433 1 59.38 103 TRP B N 1
ATOM 2044 C CA . TRP B 1 103 ? 18.641 -3.301 -1.755 1 59.38 103 TRP B CA 1
ATOM 2045 C C . TRP B 1 103 ? 19.562 -2.207 -1.243 1 59.38 103 TRP B C 1
ATOM 2047 O O . TRP B 1 103 ? 19.5 -1.063 -1.701 1 59.38 103 TRP B O 1
ATOM 2057 N N . SER B 1 104 ? 20.359 -2.635 -0.324 1 57.16 104 SER B N 1
ATOM 2058 C CA . SER B 1 104 ? 21.344 -1.696 0.219 1 57.16 104 SER B CA 1
ATOM 2059 C C . SER B 1 104 ? 22.625 -1.68 -0.619 1 57.16 104 SER B C 1
ATOM 2061 O O . SER B 1 104 ? 23.469 -0.804 -0.447 1 57.16 104 SER B O 1
ATOM 2063 N N . ASP B 1 105 ? 22.641 -2.658 -1.461 1 56.12 105 ASP B N 1
ATOM 2064 C CA . ASP B 1 105 ? 23.844 -2.697 -2.281 1 56.12 105 ASP B CA 1
ATOM 2065 C C . ASP B 1 105 ? 23.828 -1.59 -3.332 1 56.12 105 ASP B C 1
ATOM 2067 O O . ASP B 1 105 ? 23.125 -1.686 -4.332 1 56.12 105 ASP B O 1
ATOM 2071 N N . GLU B 1 106 ? 24.516 -0.528 -2.996 1 56.06 106 GLU B N 1
ATOM 2072 C CA . GLU B 1 106 ? 24.641 0.676 -3.812 1 56.06 106 GLU B CA 1
ATOM 2073 C C . GLU B 1 106 ? 25.078 0.338 -5.234 1 56.06 106 GLU B C 1
ATOM 2075 O O . GLU B 1 106 ? 24.766 1.066 -6.176 1 56.06 106 GLU B O 1
ATOM 2080 N N . SER B 1 107 ? 25.938 -0.667 -5.277 1 58.03 107 SER B N 1
ATOM 2081 C CA . SER B 1 107 ? 26.438 -1.004 -6.605 1 58.03 107 SER B CA 1
ATOM 2082 C C . SER B 1 107 ? 25.297 -1.354 -7.555 1 58.03 107 SER B C 1
ATOM 2084 O O . SER B 1 107 ? 25.438 -1.214 -8.773 1 58.03 107 SER B O 1
ATOM 2086 N N . SER B 1 108 ? 24.203 -1.614 -6.977 1 56.62 108 SER B N 1
ATOM 2087 C CA . SER B 1 108 ? 23.062 -1.985 -7.797 1 56.62 108 SER B CA 1
ATOM 2088 C C . SER B 1 108 ? 22.344 -0.751 -8.336 1 56.62 108 SER B C 1
ATOM 2090 O O . SER B 1 108 ? 21.578 -0.841 -9.289 1 56.62 108 SER B O 1
ATOM 2092 N N . TRP B 1 109 ? 22.75 0.362 -7.656 1 55.59 109 TRP B N 1
ATOM 2093 C CA . TRP B 1 109 ? 22.141 1.626 -8.062 1 55.59 109 TRP B CA 1
ATOM 2094 C C . TRP B 1 109 ? 23.078 2.422 -8.953 1 55.59 109 TRP B C 1
ATOM 2096 O O . TRP B 1 109 ? 22.922 3.637 -9.109 1 55.59 109 TRP B O 1
ATOM 2106 N N . LYS B 1 110 ? 24.062 1.802 -9.383 1 55.34 110 LYS B N 1
ATOM 2107 C CA . LYS B 1 110 ? 25.188 2.428 -10.055 1 55.34 110 LYS B CA 1
ATOM 2108 C C . LYS B 1 110 ? 24.734 3.324 -11.195 1 55.34 110 LYS B C 1
ATOM 2110 O O . LYS B 1 110 ? 25.391 4.312 -11.523 1 55.34 110 LYS B O 1
ATOM 2115 N N . ASP B 1 111 ? 23.656 2.984 -11.797 1 55.88 111 ASP B N 1
ATOM 2116 C CA . ASP B 1 111 ? 23.359 3.801 -12.977 1 55.88 111 ASP B CA 1
ATOM 2117 C C . ASP B 1 111 ? 22.797 5.16 -12.57 1 55.88 111 ASP B C 1
ATOM 2119 O O . ASP B 1 111 ? 22.422 5.961 -13.43 1 55.88 111 ASP B O 1
ATOM 2123 N N . CYS B 1 112 ? 22.719 5.289 -11.297 1 56.75 112 CYS B N 1
ATOM 2124 C CA . CYS B 1 112 ? 22.109 6.559 -10.93 1 56.75 112 CYS B CA 1
ATOM 2125 C C . CYS B 1 112 ? 23.172 7.598 -10.586 1 56.75 112 CYS B C 1
ATOM 2127 O O . CYS B 1 112 ? 24.172 7.277 -9.945 1 56.75 112 CYS B O 1
ATOM 2129 N N . ALA B 1 113 ? 23.281 8.656 -11.352 1 56.72 113 ALA B N 1
ATOM 2130 C CA . ALA B 1 113 ? 24.219 9.773 -11.172 1 56.72 113 ALA B CA 1
ATOM 2131 C C . ALA B 1 113 ? 24.219 10.266 -9.727 1 56.72 113 ALA B C 1
ATOM 2133 O O . ALA B 1 113 ? 25.25 10.672 -9.203 1 56.72 113 ALA B O 1
ATOM 2134 N N . ASP B 1 114 ? 22.953 10.312 -9.164 1 55.06 114 ASP B N 1
ATOM 2135 C CA . ASP B 1 114 ? 22.781 10.742 -7.781 1 55.06 114 ASP B CA 1
ATOM 2136 C C . ASP B 1 114 ? 21.984 9.719 -6.98 1 55.06 114 ASP B C 1
ATOM 2138 O O . ASP B 1 114 ? 20.859 9.375 -7.359 1 55.06 114 ASP B O 1
ATOM 2142 N N . LEU B 1 115 ? 22.656 9.148 -6.109 1 53.56 115 LEU B N 1
ATOM 2143 C CA . LEU B 1 115 ? 22.125 8.055 -5.293 1 53.56 115 LEU B CA 1
ATOM 2144 C C . LEU B 1 115 ? 20.781 8.43 -4.699 1 53.56 115 LEU B C 1
ATOM 2146 O O . LEU B 1 115 ? 19.906 7.574 -4.562 1 53.56 115 LEU B O 1
ATOM 2150 N N . MET B 1 116 ? 20.594 9.789 -4.402 1 54.38 116 MET B N 1
ATOM 2151 C CA . MET B 1 116 ? 19.344 10.188 -3.754 1 54.38 116 MET B CA 1
ATOM 2152 C C . MET B 1 116 ? 18.203 10.242 -4.762 1 54.38 116 MET B C 1
ATOM 2154 O O . MET B 1 116 ? 17.047 9.992 -4.41 1 54.38 116 MET B O 1
ATOM 2158 N N . SER B 1 117 ? 18.625 10.492 -5.953 1 61.84 117 SER B N 1
ATOM 2159 C CA . SER B 1 117 ? 17.594 10.664 -6.973 1 61.84 117 SER B CA 1
ATOM 2160 C C . SER B 1 117 ? 17.234 9.328 -7.613 1 61.84 117 SER B C 1
ATOM 2162 O O . SER B 1 117 ? 16.141 9.18 -8.164 1 61.84 117 SER B O 1
ATOM 2164 N N . CYS B 1 118 ? 18 8.344 -7.383 1 65.81 118 CYS B N 1
ATOM 2165 C CA . CYS B 1 118 ? 17.828 7.094 -8.102 1 65.81 118 CYS B CA 1
ATOM 2166 C C . CYS B 1 118 ? 16.594 6.34 -7.59 1 65.81 118 CYS B C 1
ATOM 2168 O O . CYS B 1 118 ? 15.75 5.91 -8.375 1 65.81 118 CYS B O 1
ATOM 2170 N N . PRO B 1 119 ? 16.5 6.301 -6.297 1 65.69 119 PRO B N 1
ATOM 2171 C CA . PRO B 1 119 ? 15.32 5.582 -5.828 1 65.69 119 PRO B CA 1
ATOM 2172 C C . PRO B 1 119 ? 14.016 6.254 -6.262 1 65.69 119 PRO B C 1
ATOM 2174 O O . PRO B 1 119 ? 13.055 5.566 -6.621 1 65.69 119 PRO B O 1
ATOM 2177 N N . THR B 1 120 ? 14.062 7.516 -6.312 1 67.12 120 THR B N 1
ATOM 2178 C CA . THR B 1 120 ? 12.859 8.242 -6.707 1 67.12 120 THR B CA 1
ATOM 2179 C C . THR B 1 120 ? 12.547 8.008 -8.18 1 67.12 120 THR B C 1
ATOM 2181 O O . THR B 1 120 ? 11.383 7.84 -8.547 1 67.12 120 THR B O 1
ATOM 2184 N N . LYS B 1 121 ? 13.555 8.023 -8.992 1 72.38 121 LYS B N 1
ATOM 2185 C CA . LYS B 1 121 ? 13.359 7.773 -10.422 1 72.38 121 LYS B CA 1
ATOM 2186 C C . LYS B 1 121 ? 12.75 6.395 -10.656 1 72.38 121 LYS B C 1
ATOM 2188 O O . LYS B 1 121 ? 11.742 6.27 -11.352 1 72.38 121 LYS B O 1
ATOM 2193 N N . TYR B 1 122 ? 13.32 5.426 -10.117 1 75.56 122 TYR B N 1
ATOM 2194 C CA . TYR B 1 122 ? 12.852 4.066 -10.344 1 75.56 122 TYR B CA 1
ATOM 2195 C C . TYR B 1 122 ? 11.492 3.838 -9.695 1 75.56 122 TYR B C 1
ATOM 2197 O O . TYR B 1 122 ? 10.664 3.094 -10.227 1 75.56 122 TYR B O 1
ATOM 2205 N N . ALA B 1 123 ? 11.305 4.516 -8.594 1 74.31 123 ALA B N 1
ATOM 2206 C CA . ALA B 1 123 ? 9.992 4.438 -7.973 1 74.31 123 ALA B CA 1
ATOM 2207 C C . ALA B 1 123 ? 8.914 5.031 -8.875 1 74.31 123 ALA B C 1
ATOM 2209 O O . ALA B 1 123 ? 7.824 4.477 -9.008 1 74.31 123 ALA B O 1
ATOM 2210 N N . THR B 1 124 ? 9.234 6.105 -9.555 1 74.88 124 THR B N 1
ATOM 2211 C CA . THR B 1 124 ? 8.297 6.727 -10.477 1 74.88 124 THR B CA 1
ATOM 2212 C C . THR B 1 124 ? 8.055 5.832 -11.688 1 74.88 124 THR B C 1
ATOM 2214 O O . THR B 1 124 ? 6.914 5.645 -12.117 1 74.88 124 THR B O 1
ATOM 2217 N N . GLU B 1 125 ? 9.047 5.305 -12.203 1 78.81 125 GLU B N 1
ATOM 2218 C CA . GLU B 1 125 ? 8.906 4.383 -13.328 1 78.81 125 GLU B CA 1
ATOM 2219 C C . GLU B 1 125 ? 8.07 3.166 -12.945 1 78.81 125 GLU B C 1
ATOM 2221 O O . GLU B 1 125 ? 7.34 2.625 -13.781 1 78.81 125 GLU B O 1
ATOM 2226 N N . SER B 1 126 ? 8.133 2.869 -11.672 1 83.31 126 SER B N 1
ATOM 2227 C CA . SER B 1 126 ? 7.453 1.657 -11.227 1 83.31 126 SER B CA 1
ATOM 2228 C C . SER B 1 126 ? 5.945 1.869 -11.141 1 83.31 126 SER B C 1
ATOM 2230 O O . SER B 1 126 ? 5.172 0.909 -11.203 1 83.31 126 SER B O 1
ATOM 2232 N N . ILE B 1 127 ? 5.523 3.068 -10.992 1 82.19 127 ILE B N 1
ATOM 2233 C CA . ILE B 1 127 ? 4.094 3.359 -10.953 1 82.19 127 ILE B CA 1
ATOM 2234 C C . ILE B 1 127 ? 3.457 3 -12.297 1 82.19 127 ILE B C 1
ATOM 2236 O O . ILE B 1 127 ? 2.371 2.416 -12.336 1 82.19 127 ILE B O 1
ATOM 2240 N N . GLY B 1 128 ? 4.125 3.355 -13.406 1 81.62 128 GLY B N 1
ATOM 2241 C CA . GLY B 1 128 ? 3.641 2.969 -14.719 1 81.62 128 GLY B CA 1
ATOM 2242 C C . GLY B 1 128 ? 3.578 1.466 -14.914 1 81.62 128 GLY B C 1
ATOM 2243 O O . GLY B 1 128 ? 2.633 0.951 -15.516 1 81.62 128 GLY B O 1
ATOM 2244 N N . LEU B 1 129 ? 4.547 0.84 -14.406 1 85.06 129 LEU B N 1
ATOM 2245 C CA . LEU B 1 129 ? 4.586 -0.613 -14.523 1 85.06 129 LEU B CA 1
ATOM 2246 C C . LEU B 1 129 ? 3.467 -1.251 -13.703 1 85.06 129 LEU B C 1
ATOM 2248 O O . LEU B 1 129 ? 2.912 -2.279 -14.102 1 85.06 129 LEU B O 1
ATOM 2252 N N . ALA B 1 130 ? 3.139 -0.697 -12.57 1 87.12 130 ALA B N 1
ATOM 2253 C CA . ALA B 1 130 ? 2.051 -1.208 -11.742 1 87.12 130 ALA B CA 1
ATOM 2254 C C . ALA B 1 130 ? 0.73 -1.209 -12.508 1 87.12 130 ALA B C 1
ATOM 2256 O O . ALA B 1 130 ? -0.029 -2.178 -12.445 1 87.12 130 ALA B O 1
ATOM 2257 N N . CYS B 1 131 ? 0.433 -0.176 -13.203 1 82.06 131 CYS B N 1
ATOM 2258 C CA . CYS B 1 131 ? -0.792 -0.053 -13.984 1 82.06 131 CYS B CA 1
ATOM 2259 C C . CYS B 1 131 ? -0.845 -1.105 -15.086 1 82.06 131 CYS B C 1
ATOM 2261 O O . CYS B 1 131 ? -1.901 -1.682 -15.352 1 82.06 131 CYS B O 1
ATOM 2263 N N . LYS B 1 132 ? 0.266 -1.312 -15.656 1 82.44 132 LYS B N 1
ATOM 2264 C CA . LYS B 1 132 ? 0.352 -2.279 -16.75 1 82.44 132 LYS B CA 1
ATOM 2265 C C . LYS B 1 132 ? 0.19 -3.705 -16.219 1 82.44 132 LYS B C 1
ATOM 2267 O O . LYS B 1 132 ? -0.5 -4.52 -16.844 1 82.44 132 LYS B O 1
ATOM 2272 N N . TRP B 1 133 ? 0.699 -4.012 -15.094 1 85.88 133 TRP B N 1
ATOM 2273 C CA . TRP B 1 133 ? 0.792 -5.383 -14.609 1 85.88 133 TRP B CA 1
ATOM 2274 C C . TRP B 1 133 ? -0.403 -5.73 -13.727 1 85.88 133 TRP B C 1
ATOM 2276 O O . TRP B 1 133 ? -0.746 -6.902 -13.57 1 85.88 133 TRP B O 1
ATOM 2286 N N . GLY B 1 134 ? -0.986 -4.773 -13.102 1 86.56 134 GLY B N 1
ATOM 2287 C CA . GLY B 1 134 ? -2.049 -5.035 -12.141 1 86.56 134 GLY B CA 1
ATOM 2288 C C . GLY B 1 134 ? -3.166 -5.891 -12.711 1 86.56 134 GLY B C 1
ATOM 2289 O O . GLY B 1 134 ? -3.75 -6.707 -11.992 1 86.56 134 GLY B O 1
ATOM 2290 N N . TYR B 1 135 ? -3.428 -5.773 -13.984 1 87.44 135 TYR B N 1
ATOM 2291 C CA . TYR B 1 135 ? -4.504 -6.504 -14.641 1 87.44 135 TYR B CA 1
ATOM 2292 C C . TYR B 1 135 ? -3.947 -7.543 -15.609 1 87.44 135 TYR B C 1
ATOM 2294 O O . TYR B 1 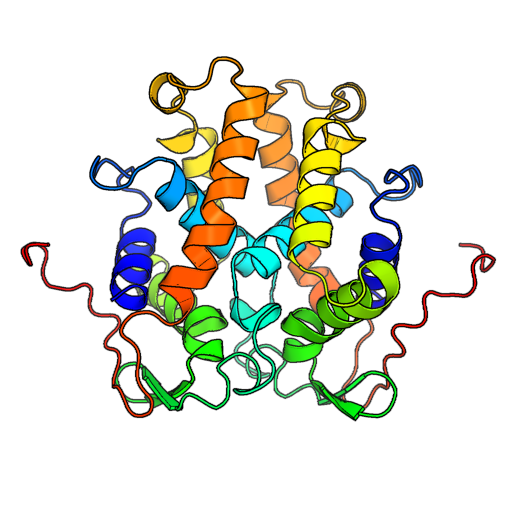135 ? -4.699 -8.336 -16.172 1 87.44 135 TYR B O 1
ATOM 2302 N N . ASP B 1 136 ? -2.705 -7.562 -15.766 1 88.5 136 ASP B N 1
ATOM 2303 C CA . ASP B 1 136 ? -2.086 -8.328 -16.844 1 88.5 136 ASP B CA 1
ATOM 2304 C C . ASP B 1 136 ? -2.264 -9.828 -16.625 1 88.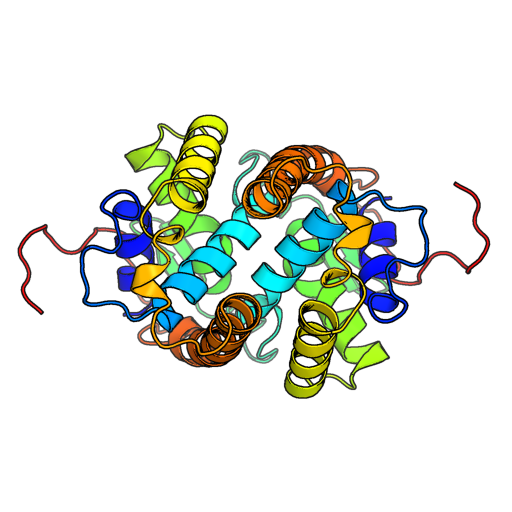5 136 ASP B C 1
ATOM 2306 O O . ASP B 1 136 ? -1.96 -10.344 -15.539 1 88.5 136 ASP B O 1
ATOM 2310 N N . GLY B 1 137 ? -2.873 -10.523 -17.656 1 88 137 GLY B N 1
ATOM 2311 C CA . GLY B 1 137 ? -2.951 -11.977 -17.656 1 88 137 GLY B CA 1
ATOM 2312 C C . GLY B 1 137 ? -4.094 -12.508 -16.828 1 88 137 GLY B C 1
ATOM 2313 O O . GLY B 1 137 ? -4.195 -13.719 -16.609 1 88 137 GLY B O 1
ATOM 2314 N N . VAL B 1 138 ? -4.844 -11.617 -16.312 1 90.81 138 VAL B N 1
ATOM 2315 C CA . VAL B 1 138 ? -5.934 -12.062 -15.453 1 90.81 138 VAL B CA 1
ATOM 2316 C C . VAL B 1 138 ? -7.273 -11.781 -16.141 1 90.81 138 VAL B C 1
ATOM 2318 O O . VAL B 1 138 ? -7.496 -10.68 -16.656 1 90.81 138 VAL B O 1
ATOM 2321 N N . HIS B 1 139 ? -8.141 -12.781 -16.172 1 92.75 139 HIS B N 1
ATOM 2322 C CA . HIS B 1 139 ? -9.5 -12.664 -16.703 1 92.75 139 HIS B CA 1
ATOM 2323 C C . HIS B 1 139 ? -10.531 -13.125 -15.688 1 92.75 139 HIS B C 1
ATOM 2325 O O . HIS B 1 139 ? -10.234 -13.961 -14.82 1 92.75 139 HIS B O 1
ATOM 2331 N N . ASP B 1 140 ? -11.695 -12.516 -15.859 1 95.75 140 ASP B N 1
ATOM 2332 C CA . ASP B 1 140 ? -12.805 -12.906 -14.992 1 95.75 140 ASP B CA 1
ATOM 2333 C C . ASP B 1 140 ? -13.023 -14.414 -15.039 1 95.75 140 ASP B C 1
ATOM 2335 O O . ASP B 1 140 ? -13.047 -15.008 -16.109 1 95.75 140 ASP B O 1
ATOM 2339 N N . GLY B 1 141 ? -13.062 -15.062 -13.875 1 96 141 GLY B N 1
ATOM 2340 C CA . GLY B 1 141 ? -13.312 -16.484 -13.797 1 96 141 GLY B CA 1
ATOM 2341 C C . GLY B 1 141 ? -12.047 -17.312 -13.688 1 96 141 GLY B C 1
ATOM 2342 O O . GLY B 1 141 ? -12.102 -18.516 -13.445 1 96 141 GLY B O 1
ATOM 2343 N N . ASP B 1 142 ? -10.859 -16.703 -13.859 1 95.56 142 ASP B N 1
ATOM 2344 C CA . ASP B 1 142 ? -9.594 -17.438 -13.789 1 95.56 142 ASP B CA 1
ATOM 2345 C C . ASP B 1 142 ? -9.383 -18.031 -12.398 1 95.56 142 ASP B C 1
ATOM 2347 O O . ASP B 1 142 ? -9.82 -17.453 -11.398 1 95.56 142 ASP B O 1
ATOM 2351 N N . THR B 1 143 ? -8.75 -19.188 -12.328 1 94.44 143 THR B N 1
ATOM 2352 C CA . THR B 1 143 ? -8.188 -19.719 -11.094 1 94.44 143 THR B CA 1
ATOM 2353 C C . THR B 1 143 ? -6.699 -19.406 -11 1 94.44 143 THR B C 1
ATOM 2355 O O . THR B 1 143 ? -5.922 -19.766 -11.891 1 94.44 143 THR B O 1
ATOM 2358 N N . LEU B 1 144 ? -6.414 -18.703 -10.023 1 91.12 144 LEU B N 1
ATOM 2359 C CA . LEU B 1 144 ? -5.016 -18.359 -9.781 1 91.12 144 LEU B CA 1
ATOM 2360 C C . LEU B 1 144 ? -4.414 -19.25 -8.703 1 91.12 144 LEU B C 1
ATOM 2362 O O . LEU B 1 144 ? -5.082 -19.578 -7.727 1 91.12 144 LEU B O 1
ATOM 2366 N N . SER B 1 145 ? -3.381 -20.016 -9.016 1 73.69 145 SER B N 1
ATOM 2367 C CA . SER B 1 145 ? -2.748 -20.906 -8.039 1 73.69 145 SER B CA 1
ATOM 2368 C C . SER B 1 145 ? -1.45 -20.312 -7.508 1 73.69 145 SER B C 1
ATOM 2370 O O . SER B 1 145 ? -0.774 -19.547 -8.211 1 73.69 145 SER B O 1
ATOM 2372 N N . GLY B 1 146 ? -1.386 -19.625 -6.406 1 57.66 146 GLY B N 1
ATOM 2373 C CA . GLY B 1 146 ? -0.182 -19.109 -5.789 1 57.66 146 GLY B CA 1
ATOM 2374 C C . GLY B 1 146 ? 1.058 -19.922 -6.094 1 57.66 146 GLY B C 1
ATOM 2375 O O . GLY B 1 146 ? 2.137 -19.641 -5.57 1 57.66 146 GLY B O 1
ATOM 2376 N N . LYS B 1 147 ? 0.819 -21.281 -6.594 1 53.38 147 LYS B N 1
ATOM 2377 C CA . LYS B 1 147 ? 2.047 -22.062 -6.719 1 53.38 147 LYS B CA 1
ATOM 2378 C C . LYS B 1 147 ? 3.035 -21.391 -7.664 1 53.38 147 LYS B C 1
ATOM 2380 O O . LYS B 1 147 ? 2.674 -21 -8.773 1 53.38 147 LYS B O 1
ATOM 2385 N N . PRO B 1 148 ? 4.09 -20.875 -7.07 1 47.53 148 PRO B N 1
ATOM 2386 C CA . PRO B 1 148 ? 5.09 -20.359 -8.016 1 47.53 148 PRO B CA 1
ATOM 2387 C C . PRO B 1 148 ? 5.266 -21.266 -9.234 1 47.53 148 PRO B C 1
ATOM 2389 O O . PRO B 1 148 ? 5.086 -22.469 -9.141 1 47.53 148 PRO B O 1
ATOM 2392 N N . PRO B 1 149 ? 5.012 -20.781 -10.523 1 42.12 149 PRO B N 1
ATOM 2393 C CA . PRO B 1 149 ? 5.426 -21.75 -11.547 1 42.12 149 PRO B CA 1
ATOM 2394 C C . PRO B 1 149 ? 6.648 -22.562 -11.133 1 42.12 149 PRO B C 1
ATOM 2396 O O . PRO B 1 149 ? 7.438 -22.125 -10.297 1 42.12 149 PRO B O 1
ATOM 2399 N N . PRO B 1 150 ? 6.691 -24 -11.414 1 37.22 150 PRO B N 1
ATOM 2400 C CA . PRO B 1 150 ? 7.953 -24.688 -11.141 1 37.22 150 PRO B CA 1
ATOM 2401 C C . PRO B 1 150 ? 9.18 -23.844 -11.484 1 37.22 150 PRO B C 1
ATOM 2403 O O . PRO B 1 150 ? 9.094 -22.938 -12.328 1 37.22 150 PRO B O 1
ATOM 2406 N N . ALA B 1 151 ? 10.359 -23.953 -10.711 1 35.59 151 ALA B N 1
ATOM 2407 C CA . ALA B 1 151 ? 11.625 -23.25 -10.906 1 35.59 151 ALA B CA 1
ATOM 2408 C C . ALA B 1 151 ? 11.859 -22.938 -12.383 1 35.59 151 ALA B C 1
ATOM 2410 O O . ALA B 1 151 ? 12.57 -21.984 -12.711 1 35.59 151 ALA B O 1
ATOM 2411 N N . GLY B 1 152 ? 11.539 -23.812 -13.367 1 31.44 152 GLY B N 1
ATOM 2412 C CA . GLY B 1 152 ? 11.984 -23.922 -14.75 1 31.44 152 GLY B CA 1
ATOM 2413 C C . GLY B 1 152 ? 11.156 -23.078 -15.711 1 31.44 152 GLY B C 1
ATOM 2414 O O . GLY B 1 152 ? 11.227 -23.266 -16.922 1 31.44 152 GLY B O 1
ATOM 2415 N N . LEU B 1 153 ? 10.109 -22.734 -15.406 1 32.84 153 LEU B N 1
ATOM 2416 C CA . LEU B 1 153 ? 9.359 -22.297 -16.578 1 32.84 153 LEU B CA 1
ATOM 2417 C C . LEU B 1 153 ? 9.992 -21.047 -17.188 1 32.84 153 LEU B C 1
ATOM 2419 O O . LEU B 1 153 ? 10.312 -20.094 -16.484 1 32.84 153 LEU B O 1
ATOM 2423 N N . PRO B 1 154 ? 10.57 -21.281 -18.359 1 28.14 154 PRO B N 1
ATOM 2424 C CA . PRO B 1 154 ? 11.109 -20.219 -19.203 1 28.14 154 PRO B CA 1
ATOM 2425 C C . PRO B 1 154 ? 10.203 -18.984 -19.234 1 28.14 154 PRO B C 1
ATOM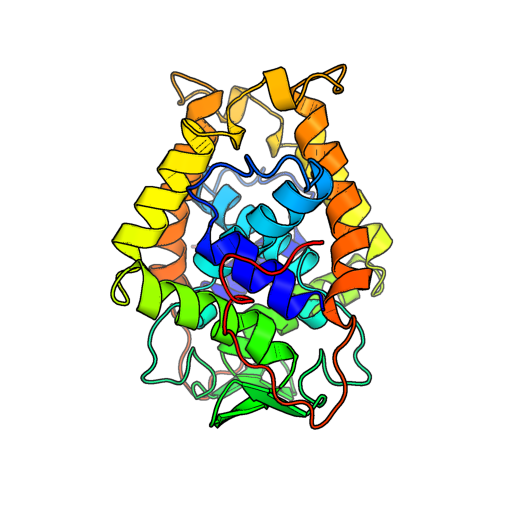 2427 O O . PRO B 1 154 ? 8.992 -19.094 -19.047 1 28.14 154 PRO B O 1
ATOM 2430 N N . ALA B 1 155 ? 10.82 -17.781 -19.25 1 26.3 155 ALA B N 1
ATOM 2431 C CA . ALA B 1 155 ? 10.07 -16.688 -19.859 1 26.3 155 ALA B CA 1
ATOM 2432 C C . ALA B 1 155 ? 9.484 -17.094 -21.203 1 26.3 155 ALA B C 1
ATOM 2434 O O . ALA B 1 155 ? 10.062 -17.922 -21.906 1 26.3 155 ALA B O 1
#

Solvent-accessible surface area (backbone atoms only — not comparable to full-atom values): 16736 Å² total; per-residue (Å²): 89,41,62,45,51,51,42,39,46,65,68,42,51,84,64,28,75,59,58,69,81,57,50,69,34,54,50,40,35,52,50,40,33,52,49,12,38,61,38,32,34,47,38,69,50,56,66,86,42,60,19,32,58,69,34,37,29,23,54,58,91,41,84,48,20,51,34,48,40,72,50,26,50,48,61,49,49,43,31,47,77,74,39,74,63,32,62,67,59,50,50,53,49,53,53,45,37,53,66,71,28,64,71,46,41,57,77,77,47,58,87,32,92,43,73,79,53,34,59,54,51,31,44,54,56,15,36,59,49,23,58,59,35,70,57,37,85,63,54,70,70,39,71,41,58,82,65,53,75,68,97,71,69,71,133,88,41,63,54,50,49,46,39,45,65,68,42,51,83,66,29,72,60,60,69,80,57,49,69,35,54,50,42,34,53,50,39,32,52,49,11,38,62,41,32,36,48,38,68,51,58,67,86,42,58,20,32,58,68,34,37,26,22,55,60,91,40,85,47,19,49,34,49,39,73,50,26,50,47,60,49,50,43,32,46,76,74,38,74,63,33,62,68,59,47,49,53,49,51,51,46,36,53,67,70,28,62,71,46,39,58,77,76,47,58,88,33,94,43,73,80,51,34,59,55,51,31,45,54,55,13,36,61,50,24,58,59,36,70,57,38,83,63,54,72,69,38,71,42,56,81,65,47,70,67,98,71,68,73,132

Sequence (310 aa):
GAVANFTSQLMHYKQGSADRKYNLTEALLFLSHFMGDIHQPMHVGFTSDMGGNSVNLRWFKHKSNLHHVWDREIILTVLAERYGKDMAAFRKDLQHNITKGSWSDESSWKDCADLMSCPTKYATESIGLACKWGYDGVHDGDTLSGKPPPAGLPAGAVANFTSQLMHYKQGSADRKYNLTEALLFLSHFMGDIHQPMHVGFTSDMGGNSVNLRWFKHKSNLHHVWDREIILTVLAERYGKDMAAFRKDLQHNITKGSWSDESSWKDCADLMSCPTKYATESIGLACKWGYDGVHDGDTLSGKPPPAGLPA

Organism: Aegilops tauschii subsp. strangulata (NCBI:txid200361)

Secondary structure (DSSP, 8-state):
-HHHHHHHHHHTGGG-TTSTTS-HHHHHHHHHHHHHHHT-HHHHS-TTTTTTTTSEEEETTEEEEHHHIIIIIHHHHHHHHHHTT-HHHHHHHHHHHHHHSGGG-GGGGTT-SSTTHHHHHHHHHHHHHHHHHTTTT--TTPEE------TT---/-HHHHHHHHHHTGGG-TTSTTS-HHHHHHHHHHHHHHHT-HHHHS-TTTTTTTTSEEEETTEEEEHHHIIIIIHHHHHHHHHHTT-HHHHHHHHHHHHHHSGGG-GGGGTT-SSTTHHHHHHHHHHHHHHHHHTTTT--TTPEE--S---TT---

Radius of gyration: 18.9 Å; Cα contacts (8 Å, |Δi|>4): 413; chains: 2; bounding box: 50×51×39 Å

pLDDT: mean 77.56, std 17.44, range [24.69, 97.62]